Protein AF-0000000077102953 (afdb_homodimer)

Secondary structure (DSSP, 8-state):
--------EEEEEEEEEEEEEE-TT-PEEEEEEEEEEEEEE-SS-EEEEEE--GGGT-TTEEEEEEE-SS-EEEEEEES--EEEEE-TT-EEEEEEEETTEEEEEEEEEEEEEE--BTTBEEEEEEEEEEEES---EEEEEEEEEEEPPTTSSTTT--/--------EEEEEEEEEEEEEE-TT-PEEEEEEEEEEEEEE-SS-EEEEEE--GGGT-TTEEEEEEE-SS-EEEEEEES--EEEEE-TT-EEEEEEEETTEEEEEEEEEEEEEE--BTTBEEEEEEEEEEEES---EEEEEEEEEEE--TTSSTTT--

InterPro domains:
  IPR012674 Calycin [G3DSA:2.40.128.20] (6-151)
  IPR012674 Calycin [SSF50814] (14-147)
  IPR015231 Protein of unknown function DUF1934 [PF09148] (15-140)

Organism: NCBI:txid592028

Structure (mmCIF, N/CA/C/O backbone):
data_AF-0000000077102953-model_v1
#
loop_
_entity.id
_entity.type
_entity.pdbx_description
1 polymer 'DUF1934 domain-containing protein'
#
loop_
_atom_site.group_PDB
_atom_site.id
_atom_site.type_symbol
_atom_site.label_atom_id
_atom_site.label_alt_id
_atom_site.label_comp_id
_atom_site.label_asym_id
_atom_site.label_entity_id
_atom_site.label_seq_id
_atom_site.pdbx_PDB_ins_code
_atom_site.Cartn_x
_atom_site.Cartn_y
_atom_site.Cartn_z
_atom_site.occupancy
_atom_site.B_iso_or_equiv
_atom_site.auth_seq_id
_atom_site.auth_comp_id
_atom_site.auth_asym_id
_atom_site.auth_atom_id
_atom_site.pdbx_PDB_model_num
ATOM 1 N N . MET A 1 1 ? -2.871 -8.883 -46.531 1 23.38 1 MET A N 1
ATOM 2 C CA . MET A 1 1 ? -2.873 -10.297 -46.188 1 23.38 1 MET A CA 1
ATOM 3 C C . MET A 1 1 ? -2.57 -10.469 -44.688 1 23.38 1 MET A C 1
ATOM 5 O O . MET A 1 1 ? -1.52 -10.039 -44.219 1 23.38 1 MET A O 1
ATOM 9 N N . PHE A 1 2 ? -3.447 -10.234 -43.656 1 28.86 2 PHE A N 1
ATOM 10 C CA . PHE A 1 2 ? -3.375 -10.102 -42.188 1 28.86 2 PHE A CA 1
ATOM 11 C C . PHE A 1 2 ? -2.652 -11.289 -41.562 1 28.86 2 PHE A C 1
ATOM 13 O O . PHE A 1 2 ? -3.039 -12.445 -41.781 1 28.86 2 PHE A O 1
ATOM 20 N N . GLU A 1 3 ? -1.259 -11.477 -41.562 1 34.59 3 GLU A N 1
ATOM 21 C CA . GLU A 1 3 ? -0.337 -12.57 -41.312 1 34.59 3 GLU A CA 1
ATOM 22 C C . GLU A 1 3 ? -0.786 -13.391 -40.094 1 34.59 3 GLU A C 1
ATOM 24 O O . GLU A 1 3 ? -1.373 -12.844 -39.156 1 34.59 3 GLU A O 1
ATOM 29 N N . GLU A 1 4 ? -1.18 -14.609 -40.125 1 35.75 4 GLU A N 1
A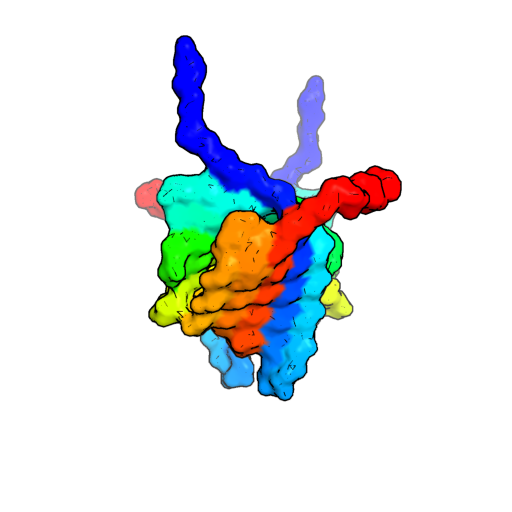TOM 30 C CA . GLU A 1 4 ? -1.732 -15.633 -39.25 1 35.75 4 GLU A CA 1
ATOM 31 C C . GLU A 1 4 ? -0.964 -15.695 -37.906 1 35.75 4 GLU A C 1
ATOM 33 O O . GLU A 1 4 ? 0.182 -16.156 -37.875 1 35.75 4 GLU A O 1
ATOM 38 N N . GLY A 1 5 ? -0.665 -14.758 -37.031 1 38.31 5 GLY A N 1
ATOM 39 C CA . GLY A 1 5 ? 0.043 -14.273 -35.875 1 38.31 5 GLY A CA 1
ATOM 40 C C . GLY A 1 5 ? 0.335 -15.367 -34.844 1 38.31 5 GLY A C 1
ATOM 41 O O . GLY A 1 5 ? -0.395 -16.359 -34.781 1 38.31 5 GLY A O 1
ATOM 42 N N . ARG A 1 6 ? 1.565 -15.953 -34.531 1 43.34 6 ARG A N 1
ATOM 43 C CA . ARG A 1 6 ? 1.941 -17.125 -33.75 1 43.34 6 ARG A CA 1
ATOM 44 C C . ARG A 1 6 ? 0.961 -17.375 -32.594 1 43.34 6 ARG A C 1
ATOM 46 O O . ARG A 1 6 ? 0.853 -16.547 -31.688 1 43.34 6 ARG A O 1
ATOM 53 N N . GLY A 1 7 ? -0.324 -17.766 -32.688 1 50.78 7 GLY A N 1
ATOM 54 C CA . GLY A 1 7 ? -1.64 -17.938 -3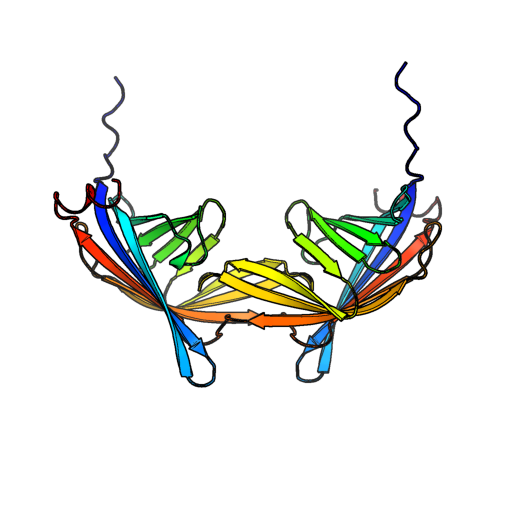2.094 1 50.78 7 GLY A CA 1
ATOM 55 C C . GLY A 1 7 ? -1.588 -18.484 -30.672 1 50.78 7 GLY A C 1
ATOM 56 O O . GLY A 1 7 ? -0.918 -19.484 -30.406 1 50.78 7 GLY A O 1
ATOM 57 N N . THR A 1 8 ? -1.455 -17.719 -29.531 1 61.78 8 THR A N 1
ATOM 58 C CA . THR A 1 8 ? -1.593 -18.078 -28.125 1 61.78 8 THR A CA 1
ATOM 59 C C . THR A 1 8 ? -2.691 -19.125 -27.938 1 61.78 8 THR A C 1
ATOM 61 O O . THR A 1 8 ? -3.781 -18.984 -28.484 1 61.78 8 THR A O 1
ATOM 64 N N . VAL A 1 9 ? -2.35 -20.422 -27.859 1 76.25 9 VAL A N 1
ATOM 65 C CA . VAL A 1 9 ? -3.328 -21.422 -27.469 1 76.25 9 VAL A CA 1
ATOM 66 C C . VAL A 1 9 ? -3.895 -21.078 -26.094 1 76.25 9 VAL A C 1
ATOM 68 O O . VAL A 1 9 ? -3.141 -20.812 -25.141 1 76.25 9 VAL A O 1
ATOM 71 N N . GLU A 1 10 ? -5.113 -20.703 -26.094 1 90.69 10 GLU A N 1
ATOM 72 C CA . GLU A 1 10 ? -5.785 -20.438 -24.828 1 90.69 10 GLU A CA 1
ATOM 73 C C . GLU A 1 10 ? -6.871 -21.469 -24.547 1 90.69 10 GLU A C 1
ATOM 75 O O . GLU A 1 10 ? -7.469 -22.016 -25.469 1 90.69 10 GLU A O 1
ATOM 80 N N . LYS A 1 11 ? -6.93 -21.891 -23.375 1 94 11 LYS A N 1
ATOM 81 C CA . LYS A 1 11 ? -7.934 -22.828 -22.875 1 94 11 LYS A CA 1
ATOM 82 C C . LYS A 1 11 ? -8.688 -22.25 -21.688 1 94 11 LYS A C 1
ATOM 84 O O . LYS A 1 11 ? -8.086 -21.641 -20.812 1 94 11 LYS A O 1
ATOM 89 N N . GLN A 1 12 ? -10 -22.422 -21.75 1 95.12 12 GLN A N 1
ATOM 90 C CA . GLN A 1 12 ? -10.766 -22.094 -20.562 1 95.12 12 GLN A CA 1
ATOM 91 C C . GLN A 1 12 ? -10.523 -23.109 -19.453 1 95.12 12 GLN A C 1
ATOM 93 O O . GLN A 1 12 ? -10.531 -24.312 -19.688 1 95.12 12 GLN A O 1
ATOM 98 N N . VAL A 1 13 ? -10.25 -22.562 -18.297 1 96.56 13 VAL A N 1
ATOM 99 C CA . VAL A 1 13 ? -9.922 -23.453 -17.188 1 96.56 13 VAL A CA 1
ATOM 100 C C . VAL A 1 13 ? -10.609 -22.953 -15.914 1 96.56 13 VAL A C 1
ATOM 102 O O . VAL A 1 13 ? -11.07 -21.812 -15.852 1 96.56 13 VAL A O 1
ATOM 105 N N . MET A 1 14 ? -10.727 -23.875 -14.922 1 96.25 14 MET A N 1
ATOM 106 C CA . MET A 1 14 ? -11.094 -23.5 -13.555 1 96.25 14 MET A CA 1
ATOM 107 C C . MET A 1 14 ? -9.844 -23.297 -12.695 1 96.25 14 MET A C 1
ATOM 109 O O . MET A 1 14 ? -8.945 -24.141 -12.695 1 96.25 14 MET A O 1
ATOM 113 N N . ILE A 1 15 ? -9.828 -22.234 -12.047 1 96.44 15 ILE A N 1
ATOM 114 C CA . ILE A 1 15 ? -8.664 -21.875 -11.25 1 96.44 15 ILE A CA 1
ATOM 115 C C . ILE A 1 15 ? -9.062 -21.781 -9.773 1 96.44 15 ILE A C 1
ATOM 117 O O . ILE A 1 15 ? -10.031 -21.109 -9.43 1 96.44 15 ILE A O 1
ATOM 121 N N . ARG A 1 16 ? -8.391 -22.484 -8.984 1 94.56 16 ARG A N 1
ATOM 122 C CA . ARG A 1 16 ? -8.5 -22.375 -7.531 1 94.56 16 ARG A CA 1
ATOM 123 C C . ARG A 1 16 ? -7.242 -21.75 -6.938 1 94.56 16 ARG A C 1
ATOM 125 O O . ARG A 1 16 ? -6.16 -22.328 -7.004 1 94.56 16 ARG A O 1
ATOM 132 N N . CYS A 1 17 ? -7.387 -20.625 -6.375 1 94.69 17 CYS A N 1
ATOM 133 C CA . CYS A 1 17 ? -6.27 -19.922 -5.766 1 94.69 17 CYS A CA 1
ATOM 134 C C . CYS A 1 17 ? -6.414 -19.875 -4.25 1 94.69 17 CYS A C 1
ATOM 136 O O . CYS A 1 17 ? -7.398 -19.344 -3.73 1 94.69 17 CYS A O 1
ATOM 138 N N . LYS A 1 18 ? -5.402 -20.375 -3.605 1 90.94 18 LYS A N 1
ATOM 139 C CA . LYS A 1 18 ? -5.348 -20.359 -2.146 1 90.94 18 LYS A 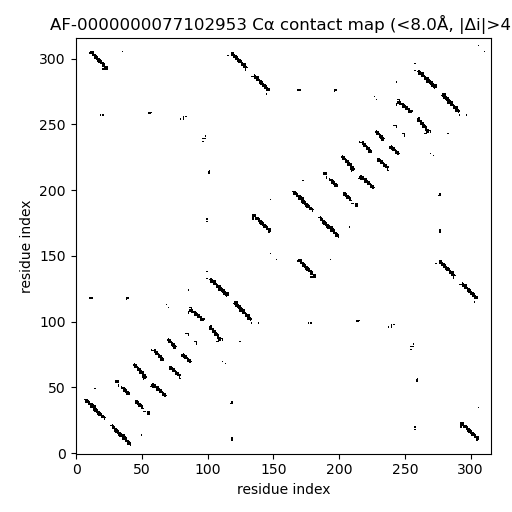CA 1
ATOM 140 C C . LYS A 1 18 ? -4.152 -19.547 -1.651 1 90.94 18 LYS A C 1
ATOM 142 O O . LYS A 1 18 ? -3.014 -19.797 -2.051 1 90.94 18 LYS A O 1
ATOM 147 N N . SER A 1 19 ? -4.488 -18.547 -0.949 1 88.25 19 SER A N 1
ATOM 148 C CA . SER A 1 19 ? -3.445 -17.781 -0.275 1 88.25 19 SER A CA 1
ATOM 149 C C . SER A 1 19 ? -3.41 -18.094 1.219 1 88.25 19 SER A C 1
ATOM 151 O O . SER A 1 19 ? -4.445 -18.062 1.888 1 88.25 19 SER A O 1
ATOM 153 N N . ILE A 1 20 ? -2.207 -18.453 1.687 1 85.06 20 ILE A N 1
ATOM 154 C CA . ILE A 1 20 ? -2.012 -18.766 3.098 1 85.06 20 ILE A CA 1
ATOM 155 C C . ILE A 1 20 ? -1.006 -17.797 3.707 1 85.06 20 ILE A C 1
ATOM 157 O O . ILE A 1 20 ? 0.106 -17.641 3.197 1 85.06 20 ILE A O 1
ATOM 161 N N . GLN A 1 21 ? -1.502 -17.156 4.746 1 82.06 21 GLN A N 1
ATOM 162 C CA . GLN A 1 21 ? -0.628 -16.266 5.5 1 82.06 21 GLN A CA 1
ATOM 163 C C . GLN A 1 21 ? -0.517 -16.703 6.957 1 82.06 21 GLN A C 1
ATOM 165 O O . GLN A 1 21 ? -1.507 -17.125 7.562 1 82.06 21 GLN A O 1
ATOM 170 N N . ARG A 1 22 ? 0.717 -16.703 7.41 1 74.12 22 ARG A N 1
ATOM 171 C CA . ARG A 1 22 ? 0.928 -17.109 8.797 1 74.12 22 ARG A CA 1
ATOM 172 C C . ARG A 1 22 ? 1.489 -15.969 9.625 1 74.12 22 ARG A C 1
ATOM 174 O O . ARG A 1 22 ? 2.363 -15.227 9.172 1 74.12 22 ARG A O 1
ATOM 181 N N . ASP A 1 23 ? 0.877 -15.875 10.836 1 67.5 23 ASP A N 1
ATOM 182 C CA . ASP A 1 23 ? 1.388 -14.844 11.734 1 67.5 23 ASP A CA 1
ATOM 183 C C . ASP A 1 23 ? 2.578 -15.359 12.539 1 67.5 23 ASP A C 1
ATOM 185 O O . ASP A 1 23 ? 3.066 -16.469 12.297 1 67.5 23 ASP A O 1
ATOM 189 N N . GLU A 1 24 ? 3.047 -14.469 13.422 1 65.06 24 GLU A N 1
ATOM 190 C CA . GLU A 1 24 ? 4.223 -14.797 14.219 1 65.06 24 GLU A CA 1
ATOM 191 C C . GLU A 1 24 ? 3.949 -15.969 15.156 1 65.06 24 GLU A C 1
ATOM 193 O O . GLU A 1 24 ? 4.875 -16.672 15.57 1 65.06 24 GLU A O 1
ATOM 198 N N . ARG A 1 25 ? 2.695 -16.156 15.438 1 69.56 25 ARG A N 1
ATOM 199 C CA . ARG A 1 25 ? 2.334 -17.219 16.359 1 69.56 25 ARG A CA 1
ATOM 200 C C . ARG A 1 25 ? 2.033 -18.516 15.594 1 69.56 25 ARG A C 1
ATOM 202 O O . ARG A 1 25 ? 1.702 -19.531 16.203 1 69.56 25 ARG A O 1
ATOM 209 N N . GLY A 1 26 ? 2.037 -18.391 14.328 1 69.5 26 GLY A N 1
ATOM 210 C CA . GLY A 1 26 ? 1.839 -19.578 13.5 1 69.5 26 GLY A CA 1
ATOM 211 C C . GLY A 1 26 ? 0.403 -19.75 13.047 1 69.5 26 GLY A C 1
ATOM 212 O O . GLY A 1 26 ? 0.078 -20.719 12.352 1 69.5 26 GLY A O 1
ATOM 213 N N . LYS A 1 27 ? -0.437 -18.859 13.461 1 75.06 27 LYS A N 1
ATOM 214 C CA . LYS A 1 27 ? -1.826 -18.953 13.023 1 75.06 27 LYS A CA 1
ATOM 215 C C . LYS A 1 27 ? -1.963 -18.594 11.547 1 75.06 27 LYS A C 1
ATOM 217 O O . LYS A 1 27 ? -1.475 -17.547 11.109 1 75.06 27 LYS A O 1
ATOM 222 N N . ALA A 1 28 ? -2.625 -19.562 10.82 1 77.06 28 ALA A N 1
ATOM 223 C CA . ALA A 1 28 ? -2.73 -19.406 9.367 1 77.06 28 ALA A CA 1
ATOM 224 C C . ALA A 1 28 ? -4.086 -18.828 8.984 1 77.06 28 ALA A C 1
ATOM 226 O O . ALA A 1 28 ? -5.113 -19.188 9.555 1 77.06 28 ALA A O 1
ATOM 227 N N . GLU A 1 29 ? -4.043 -17.766 8.195 1 79.44 29 GLU A N 1
ATOM 228 C CA . GLU A 1 29 ? -5.23 -17.25 7.523 1 79.44 29 GLU A CA 1
ATOM 229 C C . GLU A 1 29 ? -5.242 -17.625 6.047 1 79.44 29 GLU A C 1
ATOM 231 O O . GLU A 1 29 ? -4.254 -17.422 5.34 1 79.44 29 GLU A O 1
ATOM 236 N N . GLU A 1 30 ? -6.379 -18.203 5.664 1 84.5 30 GLU A N 1
ATOM 237 C CA . GLU A 1 30 ? -6.465 -18.688 4.285 1 84.5 30 GLU A CA 1
ATOM 238 C C . GLU A 1 30 ? -7.59 -17.984 3.529 1 84.5 30 GLU A C 1
ATOM 240 O O . GLU A 1 30 ? -8.656 -17.734 4.09 1 84.5 30 GLU A O 1
ATOM 245 N N . VAL A 1 31 ? -7.309 -17.625 2.34 1 85.44 31 VAL A N 1
ATOM 246 C CA . VAL A 1 31 ? -8.312 -17.156 1.396 1 85.44 31 VAL A CA 1
ATOM 247 C C . VAL A 1 31 ? -8.32 -18.031 0.153 1 85.44 31 VAL A C 1
ATOM 249 O O . VAL A 1 31 ? -7.273 -18.266 -0.456 1 85.44 31 VAL A O 1
ATOM 252 N N . VAL A 1 32 ? -9.484 -18.594 -0.138 1 91.12 32 VAL A N 1
ATOM 253 C CA . VAL A 1 32 ? -9.609 -19.469 -1.297 1 91.12 32 VAL A CA 1
ATOM 254 C C . VAL A 1 32 ? -10.586 -18.859 -2.305 1 91.12 32 VAL A C 1
ATOM 256 O O . VAL A 1 32 ? -11.703 -18.484 -1.948 1 91.12 32 VAL A O 1
ATOM 259 N N . LEU A 1 33 ? -10.086 -18.766 -3.486 1 93.69 33 LEU A N 1
ATOM 260 C CA . LEU A 1 33 ? -10.883 -18.297 -4.613 1 93.69 33 LEU A CA 1
ATOM 261 C C . LEU A 1 33 ? -10.945 -19.359 -5.715 1 93.69 33 LEU A C 1
ATOM 263 O O . LEU A 1 33 ? -9.922 -19.953 -6.07 1 93.69 33 LEU A O 1
ATOM 267 N N . GLU A 1 34 ? -12.164 -19.672 -6.117 1 94 34 GLU A N 1
ATOM 268 C CA . GLU A 1 34 ? -12.344 -20.5 -7.305 1 94 34 GLU A CA 1
ATOM 269 C C . GLU A 1 34 ? -13.094 -19.734 -8.398 1 94 34 GLU A C 1
ATOM 271 O O . GLU A 1 34 ? -14.195 -19.25 -8.18 1 94 34 GLU A O 1
ATOM 276 N N . THR A 1 35 ? -12.484 -19.625 -9.445 1 94.5 35 THR A N 1
ATOM 277 C CA . THR A 1 35 ? -13.023 -18.781 -10.516 1 94.5 35 THR A CA 1
ATOM 278 C C . THR A 1 35 ? -12.617 -19.328 -11.883 1 94.5 35 THR A C 1
ATOM 280 O O . THR A 1 35 ? -11.555 -19.922 -12.031 1 94.5 35 THR A O 1
ATOM 283 N N . PRO A 1 36 ? -13.516 -19.156 -12.859 1 95.81 36 PRO A N 1
ATOM 284 C CA . PRO A 1 36 ? -13.062 -19.469 -14.219 1 95.81 36 PRO A CA 1
ATOM 285 C C . PRO A 1 36 ? -11.93 -18.547 -14.688 1 95.81 36 PRO A C 1
ATOM 287 O O . PRO A 1 36 ? -11.812 -17.406 -14.203 1 95.81 36 PRO A O 1
ATOM 290 N N . GLY A 1 37 ? -11.094 -19.094 -15.547 1 96.88 37 GLY A N 1
ATOM 291 C CA . GLY A 1 37 ? -10.008 -18.312 -16.125 1 96.88 37 GLY A CA 1
ATOM 292 C C . GLY A 1 37 ? -9.469 -18.891 -17.422 1 96.88 37 GLY A C 1
ATOM 293 O O . GLY A 1 37 ? -10.164 -19.656 -18.094 1 96.88 37 GLY A O 1
ATOM 294 N N . VAL A 1 38 ? -8.383 -18.375 -17.797 1 96.5 38 VAL A N 1
ATOM 295 C CA . VAL A 1 38 ? -7.77 -18.781 -19.062 1 96.5 38 VAL A CA 1
ATOM 296 C C . VAL A 1 38 ? -6.34 -19.266 -18.812 1 96.5 38 VAL A C 1
ATOM 298 O O . VAL A 1 38 ? -5.598 -18.641 -18.047 1 96.5 38 VAL A O 1
ATOM 301 N N . TYR A 1 39 ? -6.098 -20.391 -19.359 1 96.5 39 TYR A N 1
ATOM 302 C CA . TYR A 1 39 ? -4.723 -20.859 -19.531 1 96.5 39 TYR A CA 1
ATOM 303 C C . TYR A 1 39 ? -4.215 -20.578 -20.938 1 96.5 39 TYR A C 1
ATOM 305 O O . TYR A 1 39 ? -4.926 -20.812 -21.922 1 96.5 39 TYR A O 1
ATOM 313 N N . GLY A 1 40 ? -2.938 -20.047 -21 1 96.94 40 GLY A N 1
ATOM 314 C CA . GLY A 1 40 ? -2.328 -19.828 -22.312 1 96.94 40 GLY A CA 1
ATOM 315 C C . GLY A 1 40 ? -0.831 -20.062 -22.312 1 96.94 40 GLY A C 1
ATOM 316 O O . GLY A 1 40 ? -0.214 -20.203 -21.25 1 96.94 40 GLY A O 1
ATOM 317 N N . GLU A 1 41 ? -0.365 -20.297 -23.547 1 94.56 41 GLU A N 1
ATOM 318 C CA . GLU A 1 41 ? 1.068 -20.438 -23.797 1 94.56 41 GLU A CA 1
ATOM 319 C C . GLU A 1 41 ? 1.523 -19.547 -24.938 1 94.56 41 GLU A C 1
ATOM 321 O O . GLU A 1 41 ? 0.847 -19.453 -25.969 1 94.56 41 GLU A O 1
ATOM 326 N N . ASP A 1 42 ? 2.539 -18.812 -24.609 1 90.12 42 ASP A N 1
ATOM 327 C CA . ASP A 1 42 ? 3.18 -18.109 -25.719 1 90.12 42 ASP A CA 1
ATOM 328 C C . ASP A 1 42 ? 4.637 -18.547 -25.859 1 90.12 42 ASP A C 1
ATOM 330 O O . ASP A 1 42 ? 5.023 -19.625 -25.391 1 90.12 42 ASP A O 1
ATOM 334 N N . GLU A 1 43 ? 5.414 -17.906 -26.672 1 88.62 43 GLU A N 1
ATOM 335 C CA . GLU A 1 43 ? 6.777 -18.328 -26.984 1 88.62 43 GLU A CA 1
ATOM 336 C C . GLU A 1 43 ? 7.66 -18.281 -25.75 1 88.62 43 GLU A C 1
ATOM 338 O O . GLU A 1 43 ? 8.602 -19.062 -25.625 1 88.62 43 GLU A O 1
ATOM 343 N N . ASP A 1 44 ? 7.355 -17.562 -24.75 1 91.12 44 ASP A N 1
ATOM 344 C CA . ASP A 1 44 ? 8.281 -17.281 -23.656 1 91.12 44 ASP A CA 1
ATOM 345 C C . ASP A 1 44 ? 7.805 -17.922 -22.359 1 91.12 44 ASP A C 1
ATOM 347 O O . ASP A 1 44 ? 8.617 -18.281 -21.5 1 91.12 44 ASP A O 1
ATOM 351 N N . CYS A 1 45 ? 6.5 -18.078 -22.297 1 95.19 45 CYS A N 1
ATOM 352 C CA . CYS A 1 45 ? 6.016 -18.5 -21 1 95.19 45 CYS A CA 1
ATOM 353 C C . CYS A 1 45 ? 4.609 -19.078 -21.094 1 95.19 45 CYS A C 1
ATOM 355 O O . CYS A 1 45 ? 3.992 -19.031 -22.172 1 95.19 45 CYS A O 1
ATOM 357 N N . ARG A 1 46 ? 4.129 -19.812 -20.047 1 96.94 46 ARG A N 1
ATOM 358 C CA . ARG A 1 46 ? 2.732 -20.141 -19.781 1 96.94 46 ARG A CA 1
ATOM 359 C C . ARG A 1 46 ? 2.09 -19.109 -18.859 1 96.94 46 ARG A C 1
ATOM 361 O O . ARG A 1 46 ? 2.777 -18.469 -18.078 1 96.94 46 ARG A O 1
ATOM 368 N N . TYR A 1 47 ? 0.756 -18.969 -19.031 1 97.81 47 TYR A N 1
ATOM 369 C CA . TYR A 1 47 ? 0.135 -17.984 -18.156 1 97.81 47 TYR A CA 1
ATOM 370 C C . TYR A 1 47 ? -1.282 -18.406 -17.781 1 97.81 47 TYR A C 1
ATOM 372 O O . TYR A 1 47 ? -1.905 -19.203 -18.484 1 97.81 47 TYR A O 1
ATOM 380 N N . LEU A 1 48 ? -1.66 -17.984 -16.609 1 97.5 48 LEU A N 1
ATOM 381 C CA . LEU A 1 48 ? -3.021 -18.062 -16.094 1 97.5 48 LEU A CA 1
ATOM 382 C C . LEU A 1 48 ? -3.596 -16.672 -15.859 1 97.5 48 LEU A C 1
ATOM 384 O O . LEU A 1 48 ? -2.924 -15.805 -15.297 1 97.5 48 LEU A O 1
ATOM 388 N N . THR A 1 49 ? -4.848 -16.438 -16.328 1 97.69 49 THR A N 1
ATOM 389 C CA . THR A 1 49 ? -5.527 -15.172 -16.094 1 97.69 49 THR A CA 1
ATOM 390 C C . THR A 1 49 ? -6.941 -15.398 -15.562 1 97.69 49 THR A C 1
ATOM 392 O O . THR A 1 49 ? -7.648 -16.297 -16.031 1 97.69 49 THR A O 1
ATOM 395 N N . TYR A 1 50 ? -7.246 -14.602 -14.562 1 96.5 50 TYR A N 1
ATOM 396 C CA . TYR A 1 50 ? -8.57 -14.75 -13.977 1 96.5 50 TYR A CA 1
ATOM 397 C C . TYR A 1 50 ? -9.023 -13.453 -13.305 1 96.5 50 TYR A C 1
ATOM 399 O O . TYR A 1 50 ? -8.195 -12.586 -13.008 1 96.5 50 TYR A O 1
ATOM 407 N N . GLU A 1 51 ? -10.336 -13.398 -13.047 1 96.06 51 GLU A N 1
ATOM 408 C CA . GLU A 1 51 ? -10.906 -12.25 -12.359 1 96.06 51 GLU A CA 1
ATOM 409 C C . GLU A 1 51 ? -11.023 -12.5 -10.859 1 96.06 51 GLU A C 1
ATOM 411 O O . GLU A 1 51 ? -11.508 -13.547 -10.438 1 96.06 51 GLU A O 1
ATOM 416 N N . GLU A 1 52 ? -10.5 -11.492 -10.164 1 94.25 52 GLU A N 1
ATOM 417 C CA . GLU A 1 52 ? -10.688 -11.539 -8.719 1 94.25 52 GLU A CA 1
ATOM 418 C C . GLU A 1 52 ? -12.133 -11.227 -8.336 1 94.25 52 GLU A C 1
ATOM 420 O O . GLU A 1 52 ? -12.875 -10.648 -9.133 1 94.25 52 GLU A O 1
ATOM 425 N N . THR A 1 53 ? -12.484 -11.734 -7.16 1 91.31 53 THR A N 1
ATOM 426 C CA . THR A 1 53 ? -13.828 -11.492 -6.652 1 91.31 53 THR A CA 1
ATOM 427 C C . THR A 1 53 ? -13.773 -10.859 -5.262 1 91.31 53 THR A C 1
ATOM 429 O O . THR A 1 53 ? -12.695 -10.547 -4.758 1 91.31 53 THR A O 1
ATOM 432 N N . SER A 1 54 ? -14.961 -10.633 -4.699 1 89.12 54 SER A N 1
ATOM 433 C CA . SER A 1 54 ? -15.031 -10.102 -3.344 1 89.12 54 SER A CA 1
ATOM 434 C C . SER A 1 54 ? -14.453 -11.086 -2.332 1 89.12 54 SER A C 1
ATOM 436 O O . SER A 1 54 ? -13.984 -10.68 -1.266 1 89.12 54 SER A O 1
ATOM 438 N N . LEU A 1 55 ? -14.359 -12.359 -2.711 1 85.69 55 LEU A N 1
ATOM 439 C CA . LEU A 1 55 ? -13.797 -13.375 -1.825 1 85.69 55 LEU A CA 1
ATOM 440 C C . LEU A 1 55 ? -12.32 -13.086 -1.546 1 85.69 55 LEU A C 1
ATOM 442 O O . LEU A 1 55 ? -11.844 -13.305 -0.429 1 85.69 55 LEU A O 1
ATOM 446 N N . SER A 1 56 ? -11.656 -12.602 -2.564 1 85.62 56 SER A N 1
ATOM 447 C CA . SER A 1 56 ? -10.242 -12.289 -2.396 1 85.62 56 SER A CA 1
ATOM 448 C C . SER A 1 56 ? -10.039 -10.867 -1.901 1 85.62 56 SER A C 1
ATOM 450 O O . SER A 1 56 ? -8.922 -10.461 -1.581 1 85.62 56 SER A O 1
ATOM 452 N N . GLY A 1 57 ? -11.203 -10.141 -1.849 1 85.31 57 GLY A N 1
ATOM 453 C CA . GLY A 1 57 ? -11.109 -8.742 -1.455 1 85.31 57 GLY A CA 1
ATOM 454 C C . GLY A 1 57 ? -10.586 -7.848 -2.561 1 85.31 57 GLY A C 1
ATOM 455 O O . GLY A 1 57 ? -10.203 -6.703 -2.309 1 85.31 57 GLY A O 1
ATOM 456 N N . MET A 1 58 ? -10.492 -8.336 -3.846 1 87.75 58 MET A N 1
ATOM 457 C CA . MET A 1 58 ? -9.898 -7.582 -4.949 1 87.75 58 MET A CA 1
ATOM 458 C C . MET A 1 58 ? -10.836 -7.543 -6.148 1 87.75 58 MET A C 1
ATOM 460 O O . MET A 1 58 ? -10.398 -7.652 -7.293 1 87.75 58 MET A O 1
ATOM 464 N N . GLU A 1 59 ? -12.078 -7.391 -5.816 1 89.94 59 GLU A N 1
ATOM 465 C CA . GLU A 1 59 ? -13.07 -7.312 -6.887 1 89.94 59 GLU A CA 1
ATOM 466 C C . GLU A 1 59 ? -12.711 -6.23 -7.898 1 89.94 59 GLU A C 1
ATOM 468 O O . GLU A 1 59 ? -12.281 -5.141 -7.523 1 89.94 59 GLU A O 1
ATOM 473 N N . GLY A 1 60 ? -12.922 -6.535 -9.219 1 92.25 60 GLY A N 1
ATOM 474 C CA . GLY A 1 60 ? -12.602 -5.598 -10.289 1 92.25 60 GLY A CA 1
ATOM 475 C C . GLY A 1 60 ? -11.156 -5.684 -10.734 1 92.25 60 GLY A C 1
ATOM 476 O O . GLY A 1 60 ? -10.695 -4.852 -11.523 1 92.25 60 GLY A O 1
ATOM 477 N N . THR A 1 61 ? -10.469 -6.668 -10.258 1 92.25 61 THR A N 1
ATOM 478 C CA . THR A 1 61 ? -9.055 -6.848 -10.57 1 92.25 61 THR A CA 1
ATOM 479 C C . THR A 1 61 ? -8.836 -8.109 -11.398 1 92.25 61 THR A C 1
ATOM 481 O O . THR A 1 61 ? -9.422 -9.156 -11.109 1 92.25 61 THR A O 1
ATOM 484 N N . THR A 1 62 ? -8.078 -8 -12.438 1 95.75 62 THR A N 1
ATOM 485 C CA . THR A 1 62 ? -7.617 -9.164 -13.188 1 95.75 62 THR A CA 1
ATOM 486 C C . THR A 1 62 ? -6.211 -9.57 -12.758 1 95.75 62 THR A C 1
ATOM 488 O O . THR A 1 62 ? -5.305 -8.742 -12.719 1 95.75 62 THR A O 1
ATOM 491 N N . THR A 1 63 ? -6.043 -10.781 -12.414 1 94.88 63 THR A N 1
ATOM 492 C CA . THR A 1 63 ? -4.738 -11.312 -12.047 1 94.88 63 THR A CA 1
ATOM 493 C C . THR A 1 63 ? -4.184 -12.203 -13.156 1 94.88 63 THR A C 1
ATOM 495 O O . THR A 1 63 ? -4.891 -13.062 -13.688 1 94.88 63 THR A O 1
ATOM 498 N N . THR A 1 64 ? -2.975 -11.977 -13.531 1 97.19 64 THR A N 1
ATOM 499 C CA . THR A 1 64 ? -2.252 -12.828 -14.469 1 97.19 64 THR A CA 1
ATOM 500 C C . THR A 1 64 ? -0.967 -13.359 -13.836 1 97.19 64 THR A C 1
ATOM 502 O O . THR A 1 64 ? -0.18 -12.586 -13.281 1 97.19 64 THR A O 1
ATOM 505 N N . ILE A 1 65 ? -0.833 -14.633 -13.93 1 97.38 65 ILE A N 1
ATOM 506 C CA . ILE A 1 65 ? 0.384 -15.289 -13.461 1 97.38 65 ILE A CA 1
ATOM 507 C C . ILE A 1 65 ? 1.137 -15.883 -14.656 1 97.38 65 ILE A C 1
ATOM 509 O O . ILE A 1 65 ? 0.583 -16.688 -15.414 1 97.38 65 ILE A O 1
ATOM 513 N N . ARG A 1 66 ? 2.367 -15.5 -14.797 1 97.69 66 ARG A N 1
ATOM 514 C CA . ARG A 1 66 ? 3.195 -16.031 -15.875 1 97.69 66 ARG A CA 1
ATOM 515 C C . ARG A 1 66 ? 4.32 -16.906 -15.328 1 97.69 66 ARG A C 1
ATOM 517 O O . ARG A 1 66 ? 5.035 -16.5 -14.414 1 97.69 66 ARG A O 1
ATOM 524 N N . MET A 1 67 ? 4.434 -18.078 -15.883 1 97.75 67 MET A N 1
ATOM 525 C CA . MET A 1 67 ? 5.426 -19.062 -15.461 1 97.75 67 MET A CA 1
ATOM 526 C C . MET A 1 67 ? 6.516 -19.219 -16.516 1 97.75 67 MET A C 1
ATOM 528 O O . MET A 1 67 ? 6.242 -19.672 -17.625 1 97.75 67 MET A O 1
ATOM 532 N N . TYR A 1 68 ? 7.758 -18.906 -16.188 1 96.06 68 TYR A N 1
ATOM 533 C CA . TYR A 1 68 ? 8.875 -18.922 -17.125 1 96.06 68 TYR A CA 1
ATOM 534 C C . TYR A 1 68 ? 9.797 -20.109 -16.844 1 96.06 68 TYR A C 1
ATOM 536 O O . TYR A 1 68 ? 10.82 -20.266 -17.516 1 96.06 68 TYR A O 1
ATOM 544 N N . GLY A 1 69 ? 9.562 -21 -16.141 1 90.56 69 GLY A N 1
ATOM 545 C CA . GLY A 1 69 ? 10.422 -22.109 -15.766 1 90.56 69 GLY A CA 1
ATOM 546 C C . GLY A 1 69 ? 11.227 -21.844 -14.508 1 90.56 69 GLY A C 1
ATOM 547 O O . GLY A 1 69 ? 11.086 -22.562 -13.508 1 90.56 69 GLY A O 1
ATOM 548 N N . ASP A 1 70 ? 11.992 -20.688 -14.477 1 93.25 70 ASP A N 1
ATOM 549 C CA . ASP A 1 70 ? 12.859 -20.422 -13.328 1 93.25 70 ASP A CA 1
ATOM 550 C C . ASP A 1 70 ? 12.266 -19.344 -12.438 1 93.25 70 ASP A C 1
ATOM 552 O O . ASP A 1 70 ? 12.781 -19.062 -11.352 1 93.25 70 ASP A O 1
ATOM 556 N N . HIS A 1 71 ? 11.297 -18.719 -12.961 1 97.25 71 HIS A N 1
ATOM 557 C CA . HIS A 1 71 ? 10.656 -17.688 -12.148 1 97.25 71 HIS A CA 1
ATOM 558 C C . HIS A 1 71 ? 9.195 -17.5 -12.547 1 97.25 71 HIS A C 1
ATOM 560 O O . HIS A 1 71 ? 8.742 -18.078 -13.539 1 97.25 71 HIS A O 1
ATOM 566 N N . VAL A 1 72 ? 8.445 -16.797 -11.734 1 97.25 72 VAL A N 1
ATOM 567 C CA . VAL A 1 72 ? 7.031 -16.5 -11.922 1 97.25 72 VAL A CA 1
ATOM 568 C C . VAL A 1 72 ? 6.781 -15.008 -11.742 1 97.25 72 VAL A C 1
ATOM 570 O O . VAL A 1 72 ? 7.363 -14.375 -10.859 1 97.25 72 VAL A O 1
ATOM 573 N N . THR A 1 73 ? 5.973 -14.477 -12.641 1 96.62 73 THR A N 1
ATOM 574 C CA . THR A 1 73 ? 5.527 -13.102 -12.43 1 96.62 73 THR A CA 1
ATOM 575 C C . THR A 1 73 ? 4.023 -13.055 -12.172 1 96.62 73 THR A C 1
ATOM 577 O O . THR A 1 73 ? 3.262 -13.82 -12.766 1 96.62 73 THR A O 1
ATOM 580 N N . LEU A 1 74 ? 3.65 -12.266 -11.227 1 95.19 74 LEU A N 1
ATOM 581 C CA . LEU A 1 74 ? 2.25 -12 -10.922 1 95.19 74 LEU A CA 1
ATOM 582 C C . LEU A 1 74 ? 1.898 -10.547 -11.219 1 95.19 74 LEU A C 1
ATOM 584 O O . LEU A 1 74 ? 2.561 -9.633 -10.727 1 95.19 74 LEU A O 1
ATOM 588 N N . SER A 1 75 ? 0.855 -10.367 -12.062 1 94.38 75 SER A N 1
ATOM 589 C CA . SER A 1 75 ? 0.384 -9.039 -12.43 1 94.38 75 SER A CA 1
ATOM 590 C C . SER A 1 75 ? -1.1 -8.867 -12.117 1 94.38 75 SER A C 1
ATOM 592 O O . SER A 1 75 ? -1.909 -9.742 -12.438 1 94.38 75 SER A O 1
ATOM 594 N N . ARG A 1 76 ? -1.372 -7.785 -11.438 1 90.12 76 ARG A N 1
ATOM 595 C CA . ARG A 1 76 ? -2.764 -7.422 -11.195 1 90.12 76 ARG A CA 1
ATOM 596 C C . ARG A 1 76 ? -3.105 -6.09 -11.852 1 90.12 76 ARG A C 1
ATOM 598 O O . ARG A 1 76 ? -2.311 -5.148 -11.812 1 90.12 76 ARG A O 1
ATOM 605 N N . GLN A 1 77 ? -4.27 -6.07 -12.578 1 90.62 77 GLN A N 1
ATOM 606 C CA . GLN A 1 77 ? -4.738 -4.875 -13.266 1 90.62 77 GLN A CA 1
ATOM 607 C C . GLN A 1 77 ? -6.207 -4.598 -12.953 1 90.62 77 GLN A C 1
ATOM 609 O O . GLN A 1 77 ? -7 -5.531 -12.805 1 90.62 77 GLN A O 1
ATOM 614 N N . GLY A 1 78 ? -6.645 -3.348 -12.961 1 89.25 78 GLY A N 1
ATOM 615 C CA . GLY A 1 78 ? -7.996 -2.928 -12.633 1 89.25 78 GLY A CA 1
ATOM 616 C C . GLY A 1 78 ? -8.062 -2.082 -11.375 1 89.25 78 GLY A C 1
ATOM 617 O O . GLY A 1 78 ? -7.363 -1.075 -11.258 1 89.25 78 GLY A O 1
ATOM 618 N N . SER A 1 79 ? -8.852 -2.6 -10.359 1 80.56 79 SER A N 1
ATOM 619 C CA . SER A 1 79 ? -8.977 -1.876 -9.102 1 80.56 79 SER A CA 1
ATOM 620 C C . SER A 1 79 ? -7.645 -1.838 -8.352 1 80.56 79 SER A C 1
ATOM 622 O O . SER A 1 79 ? -7.375 -0.895 -7.605 1 80.56 79 SER A O 1
ATOM 624 N N . PHE A 1 80 ? -6.867 -2.879 -8.711 1 80.12 80 PHE A N 1
ATOM 625 C CA . PHE A 1 80 ? -5.551 -2.967 -8.094 1 80.12 80 PHE A CA 1
ATOM 626 C C . PHE A 1 80 ? -4.473 -3.207 -9.141 1 80.12 80 PHE A C 1
ATOM 628 O O . PHE A 1 80 ? -4.656 -4.008 -10.062 1 80.12 80 PHE A O 1
ATOM 635 N N . LEU A 1 81 ? -3.408 -2.363 -8.883 1 81.25 81 LEU A N 1
ATOM 636 C CA . LEU A 1 81 ? -2.25 -2.525 -9.758 1 81.25 81 LEU A CA 1
ATOM 637 C C . LEU A 1 81 ? -1.058 -3.074 -8.984 1 81.25 81 LEU A C 1
ATOM 639 O O . LEU A 1 81 ? -0.659 -2.508 -7.965 1 81.25 81 LEU A O 1
ATOM 643 N N . GLN A 1 82 ? -0.558 -4.23 -9.477 1 82.81 82 GLN A N 1
ATOM 644 C CA . GLN A 1 82 ? 0.591 -4.867 -8.844 1 82.81 82 GLN A CA 1
ATOM 645 C C . GLN A 1 82 ? 1.408 -5.664 -9.859 1 82.81 82 GLN A C 1
ATOM 647 O O . GLN A 1 82 ? 0.849 -6.289 -10.758 1 82.81 82 GLN A O 1
ATOM 652 N N . GLU A 1 83 ? 2.678 -5.578 -9.75 1 90.19 83 GLU A N 1
ATOM 653 C CA . GLU A 1 83 ? 3.598 -6.426 -10.508 1 90.19 83 GLU A CA 1
ATOM 654 C C . GLU A 1 83 ? 4.727 -6.941 -9.617 1 90.19 83 GLU A C 1
ATOM 656 O O . GLU A 1 83 ? 5.488 -6.152 -9.055 1 90.19 83 GLU A O 1
ATOM 661 N N . THR A 1 84 ? 4.758 -8.281 -9.531 1 91.44 84 THR A N 1
ATOM 662 C CA . THR A 1 84 ? 5.812 -8.859 -8.703 1 91.44 84 THR A CA 1
ATOM 663 C C . THR A 1 84 ? 6.465 -10.039 -9.406 1 91.44 84 THR A C 1
ATOM 665 O O . THR A 1 84 ? 5.781 -10.852 -10.039 1 91.44 84 THR A O 1
ATOM 668 N N . GLU A 1 85 ? 7.754 -10.102 -9.312 1 95.56 85 GLU A N 1
ATOM 669 C CA . GLU A 1 85 ? 8.508 -11.258 -9.797 1 95.56 85 GLU A CA 1
ATOM 670 C C . GLU A 1 85 ? 8.961 -12.148 -8.641 1 95.56 85 GLU A C 1
ATOM 672 O O . GLU A 1 85 ? 9.445 -11.648 -7.625 1 95.56 85 GLU A O 1
ATOM 677 N N . TYR A 1 86 ? 8.766 -13.43 -8.805 1 94.69 86 TYR A N 1
ATOM 678 C CA . TYR A 1 86 ? 9.242 -14.422 -7.852 1 94.69 86 TYR A CA 1
ATOM 679 C C . TYR A 1 86 ? 10.352 -15.273 -8.461 1 94.69 86 TYR A C 1
ATOM 681 O O . TYR A 1 86 ? 10.125 -15.984 -9.445 1 94.69 86 TYR A O 1
ATOM 689 N N . ARG A 1 87 ? 11.469 -15.125 -7.957 1 96.81 87 ARG A N 1
ATOM 690 C CA . ARG A 1 87 ? 12.641 -15.922 -8.32 1 96.81 87 ARG A CA 1
ATOM 691 C C . ARG A 1 87 ? 13.383 -16.406 -7.074 1 96.81 87 ARG A C 1
ATOM 693 O O . ARG A 1 87 ? 13.953 -15.602 -6.332 1 96.81 87 ARG A O 1
ATOM 700 N N . PRO A 1 88 ? 13.32 -17.781 -6.879 1 95.12 88 PRO A N 1
ATOM 701 C CA . PRO A 1 88 ? 13.969 -18.281 -5.664 1 95.12 88 PRO A CA 1
ATOM 702 C C . PRO A 1 88 ? 15.406 -17.781 -5.52 1 95.12 88 PRO A C 1
ATOM 704 O O . PRO A 1 88 ? 16.172 -17.797 -6.484 1 95.12 88 PRO A O 1
ATOM 707 N N . GLY A 1 89 ? 15.695 -17.25 -4.305 1 92.56 89 GLY A N 1
ATOM 708 C CA . GLY A 1 89 ? 17.031 -16.734 -3.992 1 92.56 89 GLY A CA 1
ATOM 709 C C . GLY A 1 89 ? 17.188 -15.258 -4.277 1 92.56 89 GLY A C 1
ATOM 710 O O . GLY A 1 89 ? 18.266 -14.695 -4.094 1 92.56 89 GLY A O 1
ATOM 711 N N . THR A 1 90 ? 16.031 -14.68 -4.723 1 92.75 90 THR A N 1
ATOM 712 C CA . THR A 1 90 ? 16.094 -13.258 -5.027 1 92.75 90 THR A CA 1
ATOM 713 C C . THR A 1 90 ? 15.055 -12.484 -4.227 1 92.75 90 THR A C 1
ATOM 715 O O . THR A 1 90 ? 14.164 -13.086 -3.615 1 92.75 90 THR A O 1
ATOM 718 N N . VAL A 1 91 ? 15.305 -11.203 -4.223 1 91 91 VAL A N 1
ATOM 719 C CA . VAL A 1 91 ? 14.383 -10.305 -3.527 1 91 91 VAL A CA 1
ATOM 720 C C . VAL A 1 91 ? 13.812 -9.289 -4.508 1 91 91 VAL A C 1
ATOM 722 O O . VAL A 1 91 ? 14.531 -8.766 -5.363 1 91 91 VAL A O 1
ATOM 725 N N . ALA A 1 92 ? 12.477 -9.172 -4.445 1 89.94 92 ALA A N 1
ATOM 726 C CA . ALA A 1 92 ? 11.797 -8.102 -5.18 1 89.94 92 ALA A CA 1
ATOM 727 C C . ALA A 1 92 ? 11.367 -6.98 -4.242 1 89.94 92 ALA A C 1
ATOM 729 O O . ALA A 1 92 ? 10.844 -7.234 -3.154 1 89.94 92 ALA A O 1
ATOM 730 N N . LYS A 1 93 ? 11.641 -5.742 -4.656 1 86.25 93 LYS A N 1
ATOM 731 C CA . LYS A 1 93 ? 11.312 -4.594 -3.816 1 86.25 93 LYS A CA 1
ATOM 732 C C . LYS A 1 93 ? 10.227 -3.736 -4.453 1 86.25 93 LYS A C 1
ATOM 734 O O . LYS A 1 93 ? 10.219 -3.539 -5.672 1 86.25 93 LYS A O 1
ATOM 739 N N . SER A 1 94 ? 9.25 -3.387 -3.629 1 79.94 94 SER A N 1
ATOM 740 C CA . SER A 1 94 ? 8.203 -2.449 -4.035 1 79.94 94 SER A CA 1
ATOM 741 C C . SER A 1 94 ? 8.047 -1.326 -3.016 1 79.94 94 SER A C 1
ATOM 743 O O . SER A 1 94 ? 8.328 -1.513 -1.829 1 79.94 94 SER A O 1
ATOM 745 N N . GLU A 1 95 ? 7.668 -0.23 -3.592 1 77.81 95 GLU A N 1
ATOM 746 C CA . GLU A 1 95 ? 7.406 0.905 -2.713 1 77.81 95 GLU A CA 1
ATOM 747 C C . GLU A 1 95 ? 5.914 1.227 -2.66 1 77.81 95 GLU A C 1
ATOM 749 O O . GLU A 1 95 ? 5.238 1.238 -3.691 1 77.81 95 GLU A O 1
ATOM 754 N N . TYR A 1 96 ? 5.477 1.272 -1.415 1 75.12 96 TYR A N 1
ATOM 755 C CA . TYR A 1 96 ? 4.09 1.659 -1.184 1 75.12 96 TYR A CA 1
ATOM 756 C C . TYR A 1 96 ? 4.012 2.965 -0.404 1 75.12 96 TYR A C 1
ATOM 758 O O . TYR A 1 96 ? 4.875 3.252 0.428 1 75.12 96 TYR A O 1
ATOM 766 N N . ILE A 1 97 ? 3.078 3.719 -0.758 1 70.5 97 ILE A N 1
ATOM 767 C CA . ILE A 1 97 ? 2.928 4.984 -0.046 1 70.5 97 ILE A CA 1
ATOM 768 C C . ILE A 1 97 ? 1.852 4.848 1.027 1 70.5 97 ILE A C 1
ATOM 770 O O . ILE A 1 97 ? 0.727 4.434 0.739 1 70.5 97 ILE A O 1
ATOM 774 N N . THR A 1 98 ? 2.225 4.984 2.213 1 72.25 98 THR A N 1
ATOM 775 C CA . THR A 1 98 ? 1.301 5.023 3.344 1 72.25 98 THR A CA 1
ATOM 776 C C . THR A 1 98 ? 1.105 6.457 3.828 1 72.25 98 THR A C 1
ATOM 778 O O . THR A 1 98 ? 1.81 7.371 3.389 1 72.25 98 THR A O 1
ATOM 781 N N . PRO A 1 99 ? 0.178 6.688 4.703 1 69.94 99 PRO A N 1
ATOM 782 C CA . PRO A 1 99 ? 0.028 8.031 5.266 1 69.94 99 PRO A CA 1
ATOM 783 C C . PRO A 1 99 ? 1.31 8.539 5.922 1 69.94 99 PRO A C 1
ATOM 785 O O . PRO A 1 99 ? 1.577 9.75 5.902 1 69.94 99 PRO A O 1
ATOM 788 N N . ALA A 1 100 ? 2.105 7.672 6.441 1 71.81 100 ALA A N 1
ATOM 789 C CA . ALA A 1 100 ? 3.34 8.047 7.125 1 71.81 100 ALA A CA 1
ATOM 790 C C . ALA A 1 100 ? 4.488 8.219 6.129 1 71.81 100 ALA A C 1
ATOM 792 O O . ALA A 1 100 ? 5.566 8.695 6.492 1 71.81 100 ALA A O 1
ATOM 793 N N . GLY A 1 101 ? 4.199 7.871 4.93 1 74.5 101 GLY A N 1
ATOM 794 C CA . GLY A 1 101 ? 5.27 7.945 3.947 1 74.5 101 GLY A CA 1
ATOM 795 C C . GLY A 1 101 ? 5.488 6.637 3.207 1 74.5 101 GLY A C 1
ATOM 796 O O . GLY A 1 101 ? 4.691 5.707 3.334 1 74.5 101 GLY A O 1
ATOM 797 N N . PRO A 1 102 ? 6.539 6.73 2.367 1 76.25 102 PRO A N 1
ATOM 798 C CA . PRO A 1 102 ? 6.844 5.523 1.595 1 76.25 102 PRO A CA 1
ATOM 799 C C . PRO A 1 102 ? 7.316 4.363 2.471 1 76.25 102 PRO A C 1
ATOM 801 O O . PRO A 1 102 ? 8.031 4.582 3.453 1 76.25 102 PRO A O 1
ATOM 804 N N . VAL A 1 103 ? 6.781 3.268 2.215 1 76.75 103 VAL A N 1
ATOM 805 C CA . VAL A 1 103 ? 7.184 2.018 2.85 1 76.75 103 VAL A CA 1
ATOM 806 C C . VAL A 1 103 ? 7.711 1.048 1.796 1 76.75 103 VAL A C 1
ATOM 808 O O . VAL A 1 103 ? 7.137 0.927 0.71 1 76.75 103 VAL A O 1
ATOM 811 N N . GLU A 1 104 ? 8.805 0.489 2.143 1 79.06 104 GLU A N 1
ATOM 812 C CA . GLU A 1 104 ? 9.367 -0.527 1.258 1 79.06 104 GLU A CA 1
ATOM 813 C C . GLU A 1 104 ? 8.883 -1.923 1.643 1 79.06 104 GLU A C 1
ATOM 815 O O . GLU A 1 104 ? 8.984 -2.322 2.805 1 79.06 104 GLU A O 1
ATOM 820 N N . ILE A 1 105 ? 8.297 -2.52 0.676 1 80 105 ILE A N 1
ATOM 821 C CA . ILE A 1 105 ? 7.914 -3.916 0.853 1 80 105 ILE A CA 1
ATOM 822 C C . ILE A 1 105 ? 8.859 -4.816 0.064 1 80 105 ILE A C 1
ATOM 824 O O . ILE A 1 105 ? 9.055 -4.625 -1.14 1 80 105 ILE A O 1
ATOM 828 N N . THR A 1 106 ? 9.453 -5.695 0.787 1 84.88 106 THR A N 1
ATOM 829 C CA . THR A 1 106 ? 10.383 -6.633 0.16 1 84.88 106 THR A CA 1
ATOM 830 C C . THR A 1 106 ? 9.797 -8.039 0.142 1 84.88 106 THR A C 1
ATOM 832 O O . THR A 1 106 ? 9.289 -8.523 1.157 1 84.88 106 THR A O 1
ATOM 835 N N . VAL A 1 107 ? 9.852 -8.68 -1.039 1 88.19 107 VAL A N 1
ATOM 836 C CA . VAL A 1 107 ? 9.406 -10.055 -1.211 1 88.19 107 VAL A CA 1
ATOM 837 C C . VAL A 1 107 ? 10.617 -10.953 -1.483 1 88.19 107 VAL A C 1
ATOM 839 O O . VAL A 1 107 ? 11.344 -10.75 -2.457 1 88.19 107 VAL A O 1
ATOM 842 N N . SER A 1 108 ? 10.836 -11.844 -0.562 1 90.44 108 SER A N 1
ATOM 843 C CA . SER A 1 108 ? 11.875 -12.852 -0.755 1 90.44 108 SER A CA 1
ATOM 844 C C . SER A 1 108 ? 11.281 -14.188 -1.187 1 90.44 108 SER A C 1
ATOM 846 O O . SER A 1 108 ? 10.578 -14.836 -0.411 1 90.44 108 SER A O 1
ATOM 848 N N . SER A 1 109 ? 11.586 -14.539 -2.434 1 93.06 109 SER A N 1
ATOM 849 C CA . SER A 1 109 ? 11.078 -15.805 -2.943 1 93.06 109 SER A CA 1
ATOM 850 C C . SER A 1 109 ? 11.875 -16.984 -2.393 1 93.06 109 SER A C 1
ATOM 852 O O . SER A 1 109 ? 13.109 -17 -2.479 1 93.06 109 SER A O 1
ATOM 854 N N . LYS A 1 110 ? 11.18 -17.938 -1.872 1 91.5 110 LYS A N 1
ATOM 855 C CA . LYS A 1 110 ? 11.844 -19.094 -1.255 1 91.5 110 LYS A CA 1
ATOM 856 C C . LYS A 1 110 ? 11.773 -20.312 -2.154 1 91.5 110 LYS A C 1
ATOM 858 O O . LYS A 1 110 ? 12.797 -20.953 -2.432 1 91.5 110 LYS A O 1
ATOM 863 N N . GLU A 1 111 ? 10.539 -20.625 -2.609 1 94.06 111 GLU A N 1
ATOM 864 C CA . GLU A 1 111 ? 10.336 -21.844 -3.379 1 94.06 111 GLU A CA 1
ATOM 865 C C . GLU A 1 111 ? 9.234 -21.672 -4.422 1 94.06 111 GLU A C 1
ATOM 867 O O . GLU A 1 111 ? 8.227 -21 -4.16 1 94.06 111 GLU A O 1
ATOM 872 N N . ILE A 1 112 ? 9.492 -22.297 -5.598 1 96 112 ILE A N 1
ATOM 873 C CA . ILE A 1 112 ? 8.469 -22.406 -6.641 1 96 112 ILE A CA 1
ATOM 874 C C . ILE A 1 112 ? 8.336 -23.859 -7.082 1 96 112 ILE A C 1
ATOM 876 O O . ILE A 1 112 ? 9.336 -24.5 -7.426 1 96 112 ILE A O 1
ATOM 880 N N . THR A 1 113 ? 7.172 -24.375 -6.953 1 95.69 113 THR A N 1
ATOM 881 C CA . THR A 1 113 ? 6.832 -25.656 -7.57 1 95.69 113 THR A CA 1
ATOM 882 C C . THR A 1 113 ? 5.742 -25.469 -8.625 1 95.69 113 THR A C 1
ATOM 884 O O . THR A 1 113 ? 4.691 -24.891 -8.344 1 95.69 113 THR A O 1
ATOM 887 N N . ASP A 1 114 ? 6.07 -25.906 -9.812 1 96.81 114 ASP A N 1
ATOM 888 C CA . ASP A 1 114 ? 5.18 -25.672 -10.945 1 96.81 114 ASP A CA 1
ATOM 889 C C . ASP A 1 114 ? 5.012 -26.938 -11.781 1 96.81 114 ASP A C 1
ATOM 891 O O . ASP A 1 114 ? 5.965 -27.391 -12.414 1 96.81 114 ASP A O 1
ATOM 895 N N . THR A 1 115 ? 3.797 -27.484 -11.828 1 96.31 115 THR A N 1
ATOM 896 C CA . THR A 1 115 ? 3.492 -28.641 -12.672 1 96.31 115 THR A CA 1
ATOM 897 C C . THR A 1 115 ? 2.404 -28.297 -13.68 1 96.31 115 THR A C 1
ATOM 899 O O . THR A 1 115 ? 1.846 -29.188 -14.328 1 96.31 115 THR A O 1
ATOM 902 N N . VAL A 1 116 ? 2.08 -27.047 -13.812 1 95.62 116 VAL A N 1
ATOM 903 C CA . VAL A 1 116 ? 0.993 -26.625 -14.695 1 95.62 116 VAL A CA 1
ATOM 904 C C . VAL A 1 116 ? 1.392 -26.844 -16.156 1 95.62 116 VAL A C 1
ATOM 906 O O . VAL A 1 116 ? 2.428 -26.344 -16.594 1 95.62 116 VAL A O 1
ATOM 909 N N . SER A 1 117 ? 0.588 -27.562 -16.812 1 94.19 117 SER A N 1
ATOM 910 C CA . SER A 1 117 ? 0.777 -27.828 -18.234 1 94.19 117 SER A CA 1
ATOM 911 C C . SER A 1 117 ? -0.542 -28.203 -18.922 1 94.19 117 SER A C 1
ATOM 913 O O . SER A 1 117 ? -1.34 -28.953 -18.359 1 94.19 117 SER A O 1
ATOM 915 N N . GLY A 1 118 ? -0.772 -27.594 -20.109 1 92.94 118 GLY A N 1
ATOM 916 C CA . GLY A 1 118 ? -1.953 -27.922 -20.875 1 92.94 118 GLY A CA 1
ATOM 917 C C . GLY A 1 118 ? -3.252 -27.578 -20.172 1 92.94 118 GLY A C 1
ATOM 918 O O . GLY A 1 118 ? -4.258 -28.266 -20.344 1 92.94 118 GLY A O 1
ATOM 919 N N . GLY A 1 119 ? -3.201 -26.719 -19.25 1 93.69 119 GLY A N 1
ATOM 920 C CA . GLY A 1 119 ? -4.414 -26.297 -18.578 1 93.69 119 GLY A CA 1
ATOM 921 C C . GLY A 1 119 ? -4.73 -27.109 -17.328 1 93.69 119 GLY A C 1
ATOM 922 O O . GLY A 1 119 ? -5.867 -27.094 -16.859 1 93.69 119 GLY A O 1
ATOM 923 N N . LYS A 1 120 ? -3.74 -27.859 -16.938 1 95.88 120 LYS A N 1
ATOM 924 C CA . LYS A 1 120 ? -3.877 -28.641 -15.711 1 95.88 120 LYS A CA 1
ATOM 925 C C . LYS A 1 120 ? -2.617 -28.547 -14.859 1 95.88 120 LYS A C 1
ATOM 927 O O . LYS A 1 120 ? -1.53 -28.281 -15.367 1 95.88 120 LYS A O 1
ATOM 932 N N . GLY A 1 121 ? -2.865 -28.75 -13.547 1 96.75 121 GLY A N 1
ATOM 933 C CA . GLY A 1 121 ? -1.696 -28.812 -12.688 1 96.75 121 GLY A CA 1
ATOM 934 C C . GLY A 1 121 ? -1.772 -27.875 -11.5 1 96.75 121 GLY A C 1
ATOM 935 O O . GLY A 1 121 ? -2.861 -27.438 -11.117 1 96.75 121 GLY A O 1
ATOM 936 N N . ARG A 1 122 ? -0.505 -27.719 -10.914 1 96.25 122 ARG A N 1
ATOM 937 C CA . ARG A 1 122 ? -0.436 -26.969 -9.664 1 96.25 122 ARG A CA 1
ATOM 938 C C . ARG A 1 122 ? 0.79 -26.062 -9.641 1 96.25 122 ARG A C 1
ATOM 940 O O . ARG A 1 122 ? 1.875 -26.453 -10.062 1 96.25 122 ARG A O 1
ATOM 947 N N . LEU A 1 123 ? 0.54 -24.844 -9.227 1 97.31 123 LEU A N 1
ATOM 948 C CA . LEU A 1 123 ? 1.612 -23.906 -8.953 1 97.31 123 LEU A CA 1
ATOM 949 C C . LEU A 1 123 ? 1.633 -23.531 -7.473 1 97.31 123 LEU A C 1
ATOM 951 O O . LEU A 1 123 ? 0.602 -23.156 -6.906 1 97.31 123 LEU A O 1
ATOM 955 N N . ARG A 1 124 ? 2.783 -23.688 -6.844 1 95 124 ARG A N 1
ATOM 956 C CA . ARG A 1 124 ? 2.971 -23.281 -5.449 1 95 124 ARG A CA 1
ATOM 957 C C . ARG A 1 124 ? 4.121 -22.297 -5.312 1 95 124 ARG A C 1
ATOM 959 O O . ARG A 1 124 ? 5.238 -22.562 -5.754 1 95 124 ARG A O 1
ATOM 966 N N . LEU A 1 125 ? 3.863 -21.156 -4.801 1 94.88 125 LEU A N 1
ATOM 967 C CA . LEU A 1 125 ? 4.836 -20.109 -4.508 1 94.88 125 LEU A CA 1
ATOM 968 C C . LEU A 1 125 ? 4.973 -19.906 -3.006 1 94.88 125 LEU A C 1
ATOM 970 O O . LEU A 1 125 ? 3.98 -19.688 -2.309 1 94.88 125 LEU A O 1
ATOM 974 N N . VAL A 1 126 ? 6.18 -20.047 -2.49 1 90.31 126 VAL A N 1
ATOM 975 C CA . VAL A 1 126 ? 6.484 -19.766 -1.093 1 90.31 126 VAL A CA 1
ATOM 976 C C . VAL A 1 126 ? 7.414 -18.562 -1.004 1 90.31 126 VAL A C 1
ATOM 978 O O . VAL A 1 126 ? 8.445 -18.516 -1.678 1 90.31 126 VAL A O 1
ATOM 981 N N . TYR A 1 127 ? 7.047 -17.609 -0.235 1 89.69 127 TYR A N 1
ATOM 982 C CA . TYR A 1 127 ? 7.84 -16.391 -0.142 1 89.69 127 TYR A CA 1
ATOM 983 C C . TYR A 1 127 ? 7.672 -15.734 1.224 1 89.69 127 TYR A C 1
ATOM 985 O O . TYR A 1 127 ? 6.723 -16.031 1.951 1 89.69 127 TYR A O 1
ATOM 993 N N . ASP A 1 128 ? 8.633 -14.867 1.579 1 83.44 128 ASP A N 1
ATOM 994 C CA . ASP A 1 128 ? 8.555 -13.984 2.744 1 83.44 128 ASP A CA 1
ATOM 995 C C . ASP A 1 128 ? 8.281 -12.547 2.328 1 83.44 128 ASP A C 1
ATOM 997 O O . ASP A 1 128 ? 8.703 -12.109 1.253 1 83.44 128 ASP A O 1
ATOM 1001 N N . ILE A 1 129 ? 7.465 -11.891 3.17 1 81.88 129 ILE A N 1
ATOM 1002 C CA . ILE A 1 129 ? 7.242 -10.469 2.973 1 81.88 129 ILE A CA 1
ATOM 1003 C C . ILE A 1 129 ? 7.781 -9.688 4.172 1 81.88 129 ILE A C 1
ATOM 1005 O O . ILE A 1 129 ? 7.605 -10.102 5.32 1 81.88 129 ILE A O 1
ATOM 1009 N N . GLU A 1 130 ? 8.594 -8.719 3.867 1 77.88 130 GLU A N 1
ATOM 1010 C CA . GLU A 1 130 ? 9.07 -7.805 4.898 1 77.88 130 GLU A CA 1
ATOM 1011 C C . GLU A 1 130 ? 8.664 -6.367 4.586 1 77.88 130 GLU A C 1
ATOM 1013 O O . GLU A 1 130 ? 8.695 -5.945 3.43 1 77.88 130 GLU A O 1
ATOM 1018 N N . MET A 1 131 ? 8.156 -5.762 5.582 1 75 131 MET A N 1
ATOM 1019 C CA . MET A 1 131 ? 7.863 -4.336 5.469 1 75 131 MET A CA 1
ATOM 1020 C C . MET A 1 131 ? 8.852 -3.512 6.289 1 75 131 MET A C 1
ATOM 1022 O O . MET A 1 131 ? 9.125 -3.834 7.445 1 75 131 MET A O 1
ATOM 1026 N N . LYS A 1 132 ? 9.5 -2.738 5.652 1 67.75 132 LYS A N 1
ATOM 1027 C CA . LYS A 1 132 ? 10.391 -1.813 6.34 1 67.75 132 LYS A CA 1
ATOM 1028 C C . LYS A 1 132 ? 9.812 -0.401 6.359 1 67.75 132 LYS A C 1
ATOM 1030 O O . LYS A 1 132 ? 9.281 0.071 5.355 1 67.75 132 LYS A O 1
ATOM 1035 N N . GLY A 1 133 ? 9.844 0.255 7.555 1 61.09 133 GLY A N 1
ATOM 1036 C CA . GLY A 1 133 ? 9.484 1.658 7.664 1 61.09 133 GLY A CA 1
ATOM 1037 C C . GLY A 1 133 ? 8.109 1.873 8.281 1 61.09 133 GLY A C 1
ATOM 1038 O O . GLY A 1 133 ? 7.68 3.014 8.461 1 61.09 133 GLY A O 1
ATOM 1039 N N . LEU A 1 134 ? 7.27 0.818 8.234 1 58.69 134 LEU A N 1
ATOM 1040 C CA . LEU A 1 134 ? 5.984 1.119 8.852 1 58.69 134 LEU A CA 1
ATOM 1041 C C . LEU A 1 134 ? 6.047 0.936 10.367 1 58.69 134 LEU A C 1
ATOM 1043 O O . LEU A 1 134 ? 6.355 -0.154 10.852 1 58.69 134 LEU A O 1
ATOM 1047 N N . PHE A 1 135 ? 6.23 2.053 11.023 1 59.31 135 PHE A N 1
ATOM 1048 C CA . PHE A 1 135 ? 6.234 2.043 12.477 1 59.31 135 PHE A CA 1
ATOM 1049 C C . PHE A 1 135 ? 4.832 2.285 13.023 1 59.31 135 PHE A C 1
ATOM 1051 O O . PHE A 1 135 ? 4.172 3.252 12.641 1 59.31 135 PHE A O 1
ATOM 1058 N N . SER A 1 136 ? 4.266 1.18 13.602 1 60.31 136 SER A N 1
ATOM 1059 C CA . SER A 1 136 ? 2.904 1.081 14.125 1 60.31 136 SER A CA 1
ATOM 1060 C C . SER A 1 136 ? 2.658 2.104 15.227 1 60.31 136 SER A C 1
ATOM 1062 O O . SER A 1 136 ? 1.522 2.535 15.438 1 60.31 136 SER A O 1
ATOM 1064 N N . HIS A 1 137 ? 3.814 2.703 15.758 1 63.62 137 HIS A N 1
ATOM 1065 C CA . HIS A 1 137 ? 3.438 3.434 16.953 1 63.62 137 HIS A CA 1
ATOM 1066 C C . HIS A 1 137 ? 3.869 4.895 16.875 1 63.62 137 HIS A C 1
ATOM 1068 O O . HIS A 1 137 ? 4.984 5.191 16.438 1 63.62 137 HIS A O 1
ATOM 1074 N N . LEU A 1 138 ? 2.994 5.77 17.203 1 71.12 138 LEU A N 1
ATOM 1075 C CA . LEU A 1 138 ? 3.098 7.199 17.469 1 71.12 138 LEU A CA 1
ATOM 1076 C C . LEU A 1 138 ? 3.787 7.926 16.328 1 71.12 138 LEU A C 1
ATOM 1078 O O . LEU A 1 138 ? 4.902 8.43 16.484 1 71.12 138 LEU A O 1
ATOM 1082 N N . ASN A 1 139 ? 3.143 8.086 15.273 1 81.44 139 ASN A N 1
ATOM 1083 C CA . ASN A 1 139 ? 3.613 8.867 14.133 1 81.44 139 ASN A CA 1
ATOM 1084 C C . ASN A 1 139 ? 3.16 10.32 14.219 1 81.44 139 ASN A C 1
ATOM 1086 O O . ASN A 1 139 ? 2.08 10.609 14.742 1 81.44 139 ASN A O 1
ATOM 1090 N N . GLU A 1 140 ? 4.18 11.18 13.828 1 85.81 140 GLU A N 1
ATOM 1091 C CA . GLU A 1 140 ? 3.857 12.602 13.844 1 85.81 140 GLU A CA 1
ATOM 1092 C C . GLU A 1 140 ? 4.164 13.258 12.5 1 85.81 140 GLU A C 1
ATOM 1094 O O . GLU A 1 140 ? 5.168 12.93 11.859 1 85.81 140 GLU A O 1
ATOM 1099 N N . ILE A 1 141 ? 3.271 14.125 12.102 1 89 141 ILE A N 1
ATOM 1100 C CA . ILE A 1 141 ? 3.541 15.07 11.023 1 89 141 ILE A CA 1
ATOM 1101 C C . ILE A 1 141 ? 3.498 16.5 11.562 1 89 141 ILE A C 1
ATOM 1103 O O . ILE A 1 141 ? 2.523 16.891 12.211 1 89 141 ILE A O 1
ATOM 1107 N N . ILE A 1 142 ? 4.602 17.188 11.391 1 92.56 142 ILE A N 1
ATOM 1108 C CA . ILE A 1 142 ? 4.688 18.578 11.797 1 92.56 142 ILE A CA 1
ATOM 1109 C C . ILE A 1 142 ? 4.902 19.469 10.578 1 92.56 142 ILE A C 1
ATOM 1111 O O . ILE A 1 142 ? 5.863 19.281 9.828 1 92.56 142 ILE A O 1
ATOM 1115 N N . ILE A 1 143 ? 4.039 20.438 10.414 1 95.44 143 ILE A N 1
ATOM 1116 C CA . ILE A 1 143 ? 4.141 21.375 9.297 1 95.44 143 ILE A CA 1
ATOM 1117 C C . ILE A 1 143 ? 4.305 22.797 9.82 1 95.44 143 ILE A C 1
ATOM 1119 O O . ILE A 1 143 ? 3.459 23.297 10.562 1 95.44 143 ILE A O 1
ATOM 1123 N N . ASP A 1 144 ? 5.398 23.375 9.414 1 95.5 144 ASP A N 1
ATOM 1124 C CA . ASP A 1 144 ? 5.637 24.781 9.688 1 95.5 144 ASP A CA 1
ATOM 1125 C C . ASP A 1 144 ? 5.488 25.625 8.422 1 95.5 144 ASP A C 1
ATOM 1127 O O . ASP A 1 144 ? 6.031 25.266 7.371 1 95.5 144 ASP A O 1
ATOM 1131 N N . VAL A 1 145 ? 4.762 26.641 8.547 1 96 145 VAL A N 1
ATOM 1132 C CA . VAL A 1 145 ? 4.504 27.516 7.402 1 96 145 VAL A CA 1
ATOM 1133 C C . VAL A 1 145 ? 5 28.922 7.703 1 96 145 VAL A C 1
ATOM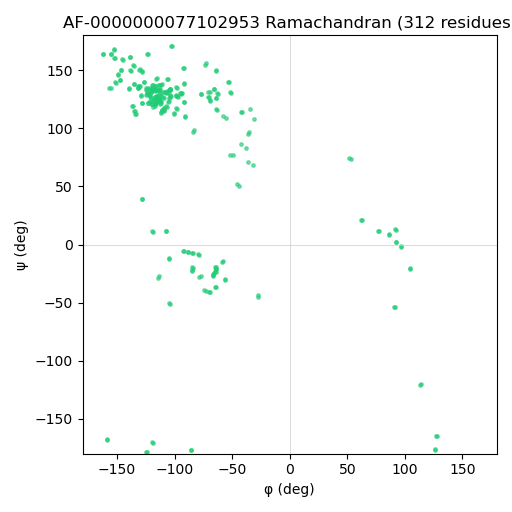 1135 O O . VAL A 1 145 ? 4.777 29.453 8.797 1 96 145 VAL A O 1
ATOM 1138 N N . ARG A 1 146 ? 5.711 29.422 6.715 1 92.88 146 ARG A N 1
ATOM 1139 C CA . ARG A 1 146 ? 6.145 30.812 6.844 1 92.88 146 ARG A CA 1
ATOM 1140 C C . ARG A 1 146 ? 5.988 31.562 5.523 1 92.88 146 ARG A C 1
ATOM 1142 O O . ARG A 1 146 ? 6.008 30.953 4.453 1 92.88 146 ARG A O 1
ATOM 1149 N N . GLU A 1 147 ? 5.727 32.906 5.609 1 86.19 147 GLU A N 1
ATOM 1150 C CA . GLU A 1 147 ? 5.613 33.75 4.422 1 86.19 147 GLU A CA 1
ATOM 1151 C C . GLU A 1 147 ? 6.941 33.812 3.668 1 86.19 147 GLU A C 1
ATOM 1153 O O . GLU A 1 147 ? 8.008 33.75 4.277 1 86.19 147 GLU A O 1
ATOM 1158 N N . GLU A 1 148 ? 6.859 33.469 2.344 1 75.12 148 GLU A N 1
ATOM 1159 C CA . GLU A 1 148 ? 8.07 33.625 1.54 1 75.12 148 GLU A CA 1
ATOM 1160 C C . GLU A 1 148 ? 8.5 35.062 1.436 1 75.12 148 GLU A C 1
ATOM 1162 O O . GLU A 1 148 ? 7.656 35.969 1.278 1 75.12 148 GLU A O 1
ATOM 1167 N N . SER A 1 149 ? 9.664 35.375 1.962 1 61.53 149 SER A N 1
ATOM 1168 C CA . SER A 1 149 ? 10.141 36.719 1.62 1 61.53 149 SER A CA 1
ATOM 1169 C C . SER A 1 149 ? 10.375 36.875 0.12 1 61.53 149 SER A C 1
ATOM 1171 O O . SER A 1 149 ? 10.656 35.875 -0.561 1 61.53 149 SER A O 1
ATOM 1173 N N . GLU A 1 150 ? 9.898 37.875 -0.649 1 53.34 150 GLU A N 1
ATOM 1174 C CA . GLU A 1 150 ? 10.086 38.188 -2.059 1 53.34 150 GLU A CA 1
ATOM 1175 C C . GLU A 1 150 ? 11.422 37.656 -2.58 1 53.34 150 GLU A C 1
ATOM 1177 O O . GLU A 1 150 ? 11.531 37.312 -3.752 1 53.34 150 GLU A O 1
ATOM 1182 N N . THR A 1 151 ? 12.453 37.75 -1.983 1 51.62 151 THR A N 1
ATOM 1183 C CA . THR A 1 151 ? 13.797 37.531 -2.482 1 51.62 151 THR A CA 1
ATOM 1184 C C . THR A 1 151 ? 14.094 36.031 -2.551 1 51.62 151 THR A C 1
ATOM 1186 O O . THR A 1 151 ? 14.969 35.594 -3.307 1 51.62 151 THR A O 1
ATOM 1189 N N . SER A 1 152 ? 13.594 35.219 -1.847 1 50.38 152 SER A N 1
ATOM 1190 C CA . SER A 1 152 ? 14.016 33.844 -1.712 1 50.38 152 SER A CA 1
ATOM 1191 C C . SER A 1 152 ? 13.414 32.969 -2.811 1 50.38 152 SER A C 1
ATOM 1193 O O . SER A 1 152 ? 13.766 31.797 -2.947 1 50.38 152 SER A O 1
ATOM 1195 N N . TRP A 1 153 ? 12.383 33.375 -3.438 1 49.34 153 TRP A N 1
ATOM 1196 C CA . TRP A 1 153 ? 11.773 32.531 -4.453 1 49.34 153 TRP A CA 1
ATOM 1197 C C . TRP A 1 153 ? 12.664 32.406 -5.684 1 49.34 153 TRP A C 1
ATOM 1199 O O . TRP A 1 153 ? 12.648 31.406 -6.379 1 49.34 153 TRP A O 1
ATOM 1209 N N . LYS A 1 154 ? 13.258 33.469 -6.07 1 50.41 154 LYS A N 1
ATOM 1210 C CA . LYS A 1 154 ? 14 33.531 -7.328 1 50.41 154 LYS A CA 1
ATOM 1211 C C . LYS A 1 154 ? 15.227 32.625 -7.277 1 50.41 154 LYS A C 1
ATOM 1213 O O . LYS A 1 154 ? 15.828 32.312 -8.312 1 50.41 154 LYS A O 1
ATOM 1218 N N . SER A 1 155 ? 15.688 32.438 -6.152 1 45.88 155 SER A N 1
ATOM 1219 C CA . SER A 1 155 ? 17 31.781 -6.207 1 45.88 155 SER A CA 1
ATOM 1220 C C . SER A 1 155 ? 16.875 30.312 -6.602 1 45.88 155 SER A C 1
ATOM 1222 O O . SER A 1 155 ? 17.859 29.672 -6.945 1 45.88 155 SER A O 1
ATOM 1224 N N . GLU A 1 156 ? 15.812 29.547 -6.078 1 43.06 156 GLU A N 1
ATOM 1225 C CA . GLU A 1 156 ? 15.906 28.109 -6.34 1 43.06 156 GLU A CA 1
ATOM 1226 C C . GLU A 1 156 ? 15.445 27.781 -7.758 1 43.06 156 GLU A C 1
ATOM 1228 O O . GLU A 1 156 ? 15.539 26.625 -8.188 1 43.06 156 GLU A O 1
ATOM 1233 N N . LYS A 1 157 ? 14.891 28.703 -8.516 1 44.84 157 LYS A N 1
ATOM 1234 C CA . LYS A 1 157 ? 14.523 28.422 -9.898 1 44.84 157 LYS A CA 1
ATOM 1235 C C . LYS A 1 157 ? 15.711 28.625 -10.836 1 44.84 157 LYS A C 1
ATOM 1237 O O . LYS A 1 157 ? 15.609 28.391 -12.039 1 44.84 157 LYS A O 1
ATOM 1242 N N . ASN A 1 158 ? 16.719 29.406 -10.477 1 34.19 158 ASN A N 1
ATOM 1243 C CA . ASN A 1 158 ? 17.844 29.531 -11.398 1 34.19 158 ASN A CA 1
ATOM 1244 C C . ASN A 1 158 ? 18.875 28.438 -11.188 1 34.19 158 ASN A C 1
ATOM 1246 O O . ASN A 1 158 ? 19.281 28.172 -10.055 1 34.19 158 ASN A O 1
ATOM 1250 N N . MET B 1 1 ? -21.422 37.125 -18.516 1 23.44 1 MET B N 1
ATOM 1251 C CA . MET B 1 1 ? -20.781 37.906 -17.453 1 23.44 1 MET B CA 1
ATOM 1252 C C . MET B 1 1 ? -20.125 36.969 -16.438 1 23.44 1 MET B C 1
ATOM 1254 O O . MET B 1 1 ? -20.766 36.094 -15.891 1 23.44 1 MET B O 1
ATOM 1258 N N . PHE B 1 2 ? -18.906 36.344 -16.578 1 28.3 2 PHE B N 1
ATOM 1259 C CA . PHE B 1 2 ? -18.141 35.344 -15.883 1 28.3 2 PHE B CA 1
ATOM 1260 C C . PHE B 1 2 ? -18.062 35.656 -14.398 1 28.3 2 PHE B C 1
ATOM 1262 O O . PHE B 1 2 ? -17.594 36.719 -14.008 1 28.3 2 PHE B O 1
ATOM 1269 N N . GLU B 1 3 ? -19.109 35.438 -13.477 1 34.5 3 GLU B N 1
ATOM 1270 C CA . GLU B 1 3 ? -19.359 35.906 -12.109 1 34.5 3 GLU B CA 1
ATOM 1271 C C . GLU B 1 3 ? -18.078 35.844 -11.273 1 34.5 3 GLU B C 1
ATOM 1273 O O . GLU B 1 3 ? -17.234 34.969 -11.492 1 34.5 3 GLU B O 1
ATOM 1278 N N . GLU B 1 4 ? -17.453 36.844 -10.789 1 35.69 4 GLU B N 1
ATOM 1279 C CA . GLU B 1 4 ? -16.25 37.188 -10.031 1 35.69 4 GLU B CA 1
ATOM 1280 C C . GLU B 1 4 ? -16.078 36.219 -8.859 1 35.69 4 GLU B C 1
ATOM 1282 O O . GLU B 1 4 ? -16.812 36.281 -7.871 1 35.69 4 GLU B O 1
ATOM 1287 N N . GLY B 1 5 ? -16.094 34.906 -8.812 1 38.31 5 GLY B N 1
ATOM 1288 C CA . GLY B 1 5 ? -16.203 33.625 -8.117 1 38.31 5 GLY B CA 1
ATOM 1289 C C . GLY B 1 5 ? -15.594 33.656 -6.73 1 38.31 5 GLY B C 1
ATOM 1290 O O . GLY B 1 5 ? -14.695 34.438 -6.457 1 38.31 5 GLY B O 1
ATOM 1291 N N . ARG B 1 6 ? -16.234 33.469 -5.469 1 43.59 6 ARG B N 1
ATOM 1292 C CA . ARG B 1 6 ? -15.781 33.719 -4.102 1 43.59 6 ARG B CA 1
ATOM 1293 C C . ARG B 1 6 ? -14.297 33.406 -3.955 1 43.59 6 ARG B C 1
ATOM 1295 O O . ARG B 1 6 ? -13.875 32.25 -4.121 1 43.59 6 ARG B O 1
ATOM 1302 N N . GLY B 1 7 ? -13.266 34.094 -4.457 1 50.47 7 GLY B N 1
ATOM 1303 C CA . GLY B 1 7 ? -11.852 34.219 -4.773 1 50.47 7 GLY B CA 1
ATOM 1304 C C . GLY B 1 7 ? -10.945 33.625 -3.705 1 50.47 7 GLY B C 1
ATOM 1305 O O . GLY B 1 7 ? -11.07 33.969 -2.527 1 50.47 7 GLY B O 1
ATOM 1306 N N . THR B 1 8 ? -10.617 32.312 -3.598 1 61.62 8 THR B N 1
ATOM 1307 C CA . THR B 1 8 ? -9.625 31.656 -2.748 1 61.62 8 THR B CA 1
ATOM 1308 C C . THR B 1 8 ? -8.391 32.531 -2.586 1 61.62 8 THR B C 1
ATOM 1310 O O . THR B 1 8 ? -7.883 33.094 -3.564 1 61.62 8 THR B O 1
ATOM 1313 N N . VAL B 1 9 ? -8.297 33.344 -1.494 1 75.81 9 VAL B N 1
ATOM 1314 C CA . VAL B 1 9 ? -7.047 34.031 -1.182 1 75.81 9 VAL B CA 1
ATOM 1315 C C . VAL B 1 9 ? -5.914 33 -1.065 1 75.81 9 VAL B C 1
ATOM 1317 O O . VAL B 1 9 ? -6.043 32 -0.36 1 75.81 9 VAL B O 1
ATOM 1320 N N . GLU B 1 10 ? -5.059 33.031 -2.023 1 90.56 10 GLU B N 1
ATOM 1321 C CA . GLU B 1 10 ? -3.881 32.156 -1.968 1 90.56 10 GLU B CA 1
ATOM 1322 C C . GLU B 1 10 ? -2.609 33 -1.758 1 90.56 10 GLU B C 1
ATOM 1324 O O . GLU B 1 10 ? -2.531 34.156 -2.178 1 90.56 10 GLU B O 1
ATOM 1329 N N . LYS B 1 11 ? -1.785 32.531 -0.939 1 94.06 11 LYS B N 1
ATOM 1330 C CA . LYS B 1 11 ? -0.482 33.125 -0.641 1 94.06 11 LYS B CA 1
ATOM 1331 C C . LYS B 1 11 ? 0.641 32.125 -0.869 1 94.06 11 LYS B C 1
ATOM 1333 O O . LYS B 1 11 ? 0.512 30.938 -0.51 1 94.06 11 LYS B O 1
ATOM 1338 N N . GLN B 1 12 ? 1.666 32.594 -1.542 1 95.06 12 GLN B N 1
ATOM 1339 C CA . GLN B 1 12 ? 2.863 31.781 -1.619 1 95.06 12 GLN B CA 1
ATOM 1340 C C . GLN B 1 12 ? 3.559 31.688 -0.264 1 95.06 12 GLN B C 1
ATOM 1342 O O . GLN B 1 12 ? 3.732 32.688 0.419 1 95.06 12 GLN B O 1
ATOM 1347 N N . VAL B 1 13 ? 3.867 30.469 0.089 1 96.56 13 VAL B N 1
ATOM 1348 C CA . VAL B 1 13 ? 4.469 30.281 1.403 1 96.56 13 VAL B CA 1
ATOM 1349 C C . VAL B 1 13 ? 5.605 29.25 1.303 1 96.56 13 VAL B C 1
ATOM 1351 O O . VAL B 1 13 ? 5.715 28.531 0.308 1 96.56 13 VAL B O 1
ATOM 1354 N N . MET B 1 14 ? 6.484 29.281 2.328 1 96.25 14 MET B N 1
ATOM 1355 C CA . MET B 1 14 ? 7.453 28.203 2.543 1 96.25 14 MET B CA 1
ATOM 1356 C C . MET B 1 14 ? 6.91 27.172 3.527 1 96.25 14 MET B C 1
ATOM 1358 O O . MET B 1 14 ? 6.41 27.531 4.594 1 96.25 14 MET B O 1
ATOM 1362 N N . ILE B 1 15 ? 7 25.969 3.133 1 96.38 15 ILE B N 1
ATOM 1363 C CA . ILE B 1 15 ? 6.453 24.891 3.941 1 96.38 15 ILE B CA 1
ATOM 1364 C C . ILE B 1 15 ? 7.574 23.953 4.371 1 96.38 15 ILE B C 1
ATOM 1366 O O . ILE B 1 15 ? 8.367 23.484 3.541 1 96.38 15 ILE B O 1
ATOM 1370 N N . ARG B 1 16 ? 7.68 23.75 5.609 1 94.56 16 ARG B N 1
ATOM 1371 C CA . ARG B 1 16 ? 8.562 22.734 6.18 1 94.56 16 ARG B CA 1
ATOM 1372 C C . ARG B 1 16 ? 7.754 21.578 6.766 1 94.56 16 ARG B C 1
ATOM 1374 O O . ARG B 1 16 ? 7.016 21.75 7.734 1 94.56 16 ARG B O 1
ATOM 1381 N N . CYS B 1 17 ? 7.898 20.453 6.207 1 94.69 17 CYS B N 1
ATOM 1382 C CA . CYS B 1 17 ? 7.188 19.266 6.656 1 94.69 17 CYS B CA 1
ATOM 1383 C C . CYS B 1 17 ? 8.148 18.25 7.281 1 94.69 17 CYS B C 1
ATOM 1385 O O . CYS B 1 17 ? 9.078 17.797 6.621 1 94.69 17 CYS B O 1
ATOM 1387 N N . LYS B 1 18 ? 7.859 17.938 8.508 1 90.94 18 LYS B N 1
ATOM 1388 C CA . LYS B 1 18 ? 8.641 16.938 9.234 1 90.94 18 LYS B CA 1
ATOM 1389 C C . LYS B 1 18 ? 7.781 15.742 9.609 1 90.94 18 LYS B C 1
ATOM 1391 O O . LYS B 1 18 ? 6.723 15.891 10.227 1 90.94 18 LYS B O 1
ATOM 1396 N N . SER B 1 19 ? 8.188 14.648 9.102 1 88.12 19 SER B N 1
ATOM 1397 C CA . SER B 1 19 ? 7.562 13.391 9.508 1 88.12 19 SER B CA 1
ATOM 1398 C C . SER B 1 19 ? 8.461 12.609 10.453 1 88.12 19 SER B C 1
ATOM 1400 O O . SER B 1 19 ? 9.641 12.406 10.172 1 88.12 19 SER B O 1
ATOM 1402 N N . ILE B 1 20 ? 7.875 12.266 11.609 1 85.19 20 ILE B N 1
ATOM 1403 C CA . ILE B 1 20 ? 8.609 11.5 12.617 1 85.19 20 ILE B CA 1
ATOM 1404 C C . ILE B 1 20 ? 7.922 10.148 12.836 1 85.19 20 ILE B C 1
ATOM 1406 O O . ILE B 1 20 ? 6.723 10.094 13.117 1 85.19 20 ILE B O 1
ATOM 1410 N N . GLN B 1 21 ? 8.742 9.133 12.633 1 82.25 21 GLN B N 1
ATOM 1411 C CA . GLN B 1 21 ? 8.266 7.781 12.906 1 82.25 21 GLN B CA 1
ATOM 1412 C C . GLN B 1 21 ? 9.117 7.098 13.969 1 82.25 21 GLN B C 1
ATOM 1414 O O . GLN B 1 21 ? 10.344 7.242 13.977 1 82.25 21 GLN B O 1
ATOM 1419 N N . ARG B 1 22 ? 8.406 6.48 14.875 1 74.12 22 ARG B N 1
ATOM 1420 C CA . ARG B 1 22 ? 9.133 5.797 15.938 1 74.12 22 ARG B CA 1
ATOM 1421 C C . ARG B 1 22 ? 8.883 4.293 15.898 1 74.12 22 ARG B C 1
ATOM 1423 O O . ARG B 1 22 ? 7.754 3.854 15.672 1 74.12 22 ARG B O 1
ATOM 1430 N N . ASP B 1 23 ? 10.023 3.576 16.078 1 67.38 23 ASP B N 1
ATOM 1431 C CA . ASP B 1 23 ? 9.875 2.125 16.109 1 67.38 23 ASP B CA 1
ATOM 1432 C C . ASP B 1 23 ? 9.523 1.644 17.516 1 67.38 23 ASP B C 1
ATOM 1434 O O . ASP B 1 23 ? 9.273 2.453 18.422 1 67.38 23 ASP B O 1
ATOM 1438 N N . GLU B 1 24 ? 9.438 0.309 17.625 1 65.12 24 GLU B N 1
ATOM 1439 C CA . GLU B 1 24 ? 9.047 -0.299 18.891 1 65.12 24 GLU B CA 1
ATOM 1440 C C . GLU B 1 24 ? 10.078 -0.023 19.984 1 65.12 24 GLU B C 1
ATOM 1442 O O . GLU B 1 24 ? 9.758 -0.047 21.172 1 65.12 24 GLU B O 1
ATOM 1447 N N . ARG B 1 25 ? 11.273 0.245 19.531 1 69.75 25 ARG B N 1
ATOM 1448 C CA . ARG B 1 25 ? 12.344 0.484 20.484 1 69.75 25 ARG B CA 1
ATOM 1449 C C . ARG B 1 25 ? 12.469 1.969 20.812 1 69.75 25 ARG B C 1
ATOM 1451 O O . ARG B 1 25 ? 13.328 2.369 21.594 1 69.75 25 ARG B O 1
ATOM 1458 N N . GLY B 1 26 ? 11.703 2.727 20.109 1 69.5 26 GLY B N 1
ATOM 1459 C CA . GLY B 1 26 ? 11.68 4.152 20.391 1 69.5 26 GLY B CA 1
ATOM 1460 C C . GLY B 1 26 ? 12.586 4.953 19.484 1 69.5 26 GLY B C 1
ATOM 1461 O O . GLY B 1 26 ? 12.695 6.172 19.625 1 69.5 26 GLY B O 1
ATOM 1462 N N . LYS B 1 27 ? 13.281 4.277 18.625 1 75.25 27 LYS B N 1
ATOM 1463 C CA . LYS B 1 27 ? 14.148 4.996 17.688 1 75.25 27 LYS B CA 1
ATOM 1464 C C . LYS B 1 27 ? 13.328 5.754 16.656 1 75.25 27 LYS B C 1
ATOM 1466 O O . LYS B 1 27 ? 12.438 5.18 16.016 1 75.25 27 LYS B O 1
ATOM 1471 N N . ALA B 1 28 ? 13.664 7.098 16.562 1 77.19 28 ALA B N 1
ATOM 1472 C CA . ALA B 1 28 ? 12.883 7.969 15.688 1 77.19 28 ALA B CA 1
ATOM 1473 C C . ALA B 1 28 ? 13.586 8.164 14.344 1 77.19 28 ALA B C 1
ATOM 1475 O O . ALA B 1 28 ? 14.805 8.305 14.289 1 77.19 28 ALA B O 1
ATOM 1476 N N . GLU B 1 29 ? 12.852 7.93 13.273 1 79.56 29 GLU B N 1
ATOM 1477 C CA . GLU B 1 29 ? 13.273 8.312 11.93 1 79.56 29 GLU B CA 1
ATOM 1478 C C . GLU B 1 29 ? 12.531 9.562 11.461 1 79.56 29 GLU B C 1
ATOM 1480 O O . GLU B 1 29 ? 11.305 9.633 11.547 1 79.56 29 GLU B O 1
ATOM 1485 N N . GLU B 1 30 ? 13.344 10.523 11.016 1 84.62 30 GLU B N 1
ATOM 1486 C CA . GLU B 1 30 ? 12.75 11.789 10.609 1 84.62 30 GLU B CA 1
ATOM 1487 C C . GLU B 1 30 ? 13.023 12.086 9.133 1 84.62 30 GLU B C 1
ATOM 1489 O O . GLU B 1 30 ? 14.109 11.812 8.633 1 84.62 30 GLU B O 1
ATOM 1494 N N . VAL B 1 31 ? 12.023 12.547 8.477 1 85.25 31 VAL B N 1
ATOM 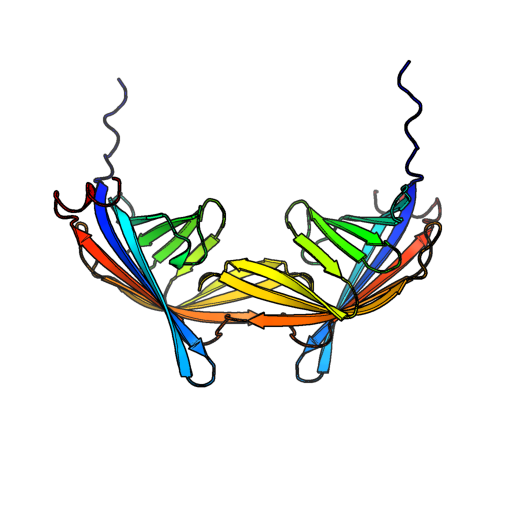1495 C CA . 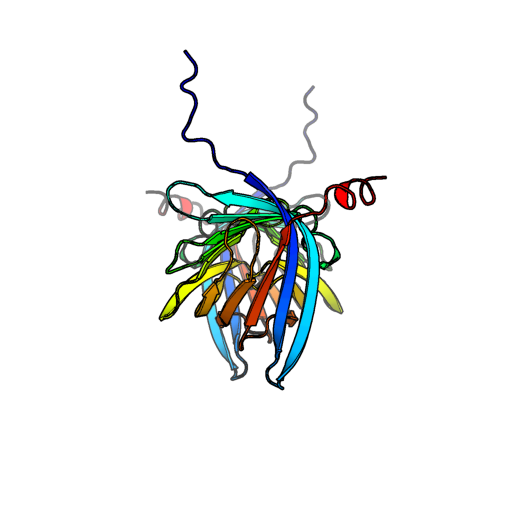VAL B 1 31 ? 12.156 13.094 7.133 1 85.25 31 VAL B CA 1
ATOM 1496 C C . VAL B 1 31 ? 11.68 14.547 7.117 1 85.25 31 VAL B C 1
ATOM 1498 O O . VAL B 1 31 ? 10.57 14.844 7.57 1 85.25 31 VAL B O 1
ATOM 1501 N N . VAL B 1 32 ? 12.57 15.422 6.688 1 91.06 32 VAL B N 1
ATOM 1502 C CA . VAL B 1 32 ? 12.234 16.844 6.637 1 91.06 32 VAL B CA 1
ATOM 1503 C C . VAL B 1 32 ? 12.266 17.328 5.191 1 91.06 32 VAL B C 1
ATOM 1505 O O . VAL B 1 32 ? 13.25 17.125 4.48 1 91.06 32 VAL B O 1
ATOM 1508 N N . LEU B 1 33 ? 11.18 17.922 4.84 1 93.75 33 LEU B N 1
ATOM 1509 C CA . LEU B 1 33 ? 11.039 18.547 3.527 1 93.75 33 LEU B CA 1
ATOM 1510 C C . LEU B 1 33 ? 10.727 20.031 3.66 1 93.75 33 LEU B C 1
ATOM 1512 O O . LEU B 1 33 ? 9.875 20.422 4.461 1 93.75 33 LEU B O 1
ATOM 1516 N N . GLU B 1 34 ? 11.547 20.812 2.98 1 94 34 GLU B N 1
ATOM 1517 C CA . GLU B 1 34 ? 11.227 22.234 2.854 1 94 34 GLU B CA 1
ATOM 1518 C C . GLU B 1 34 ? 11 22.625 1.396 1 94 34 GLU B C 1
ATOM 1520 O O . GLU B 1 34 ? 11.867 22.406 0.548 1 94 34 GLU B O 1
ATOM 1525 N N . THR B 1 35 ? 9.898 23.094 1.162 1 94.62 35 THR B N 1
ATOM 1526 C CA . THR B 1 35 ? 9.508 23.359 -0.219 1 94.62 35 THR B CA 1
ATOM 1527 C C . THR B 1 35 ? 8.547 24.547 -0.295 1 94.62 35 THR B C 1
ATOM 1529 O O . THR B 1 35 ? 7.781 24.781 0.636 1 94.62 35 THR B O 1
ATOM 1532 N N . PRO B 1 36 ? 8.648 25.312 -1.397 1 95.81 36 PRO B N 1
ATOM 1533 C CA . PRO B 1 36 ? 7.598 26.312 -1.597 1 95.81 36 PRO B CA 1
ATOM 1534 C C . PRO B 1 36 ? 6.219 25.688 -1.801 1 95.81 36 PRO B C 1
ATOM 1536 O O . PRO B 1 36 ? 6.113 24.547 -2.256 1 95.81 36 PRO B O 1
ATOM 1539 N N . GLY B 1 37 ? 5.203 26.422 -1.369 1 96.88 37 GLY B N 1
ATOM 1540 C CA . GLY B 1 37 ? 3.83 25.969 -1.551 1 96.88 37 GLY B CA 1
ATOM 1541 C C . GLY B 1 37 ? 2.824 27.109 -1.488 1 96.88 37 GLY B C 1
ATOM 1542 O O . GLY B 1 37 ? 3.178 28.266 -1.7 1 96.88 37 GLY B O 1
ATOM 1543 N N . VAL B 1 38 ? 1.624 26.719 -1.412 1 96.56 38 VAL B N 1
ATOM 1544 C CA . VAL B 1 38 ? 0.532 27.688 -1.407 1 96.56 38 VAL B CA 1
ATOM 1545 C C . VAL B 1 38 ? -0.326 27.5 -0.159 1 96.56 38 VAL B C 1
ATOM 1547 O O . VAL B 1 38 ? -0.631 26.359 0.221 1 96.56 38 VAL B O 1
ATOM 1550 N N . TYR B 1 39 ? -0.543 28.609 0.465 1 96.44 39 TYR B N 1
ATOM 1551 C CA . TYR B 1 39 ? -1.595 28.688 1.474 1 96.44 39 TYR B CA 1
ATOM 1552 C C . TYR B 1 39 ? -2.863 29.297 0.894 1 96.44 39 TYR B C 1
ATOM 1554 O O . TYR B 1 39 ? -2.803 30.297 0.171 1 96.44 39 TYR B O 1
ATOM 1562 N N . GLY B 1 40 ? -4.031 28.641 1.233 1 96.94 40 GLY B N 1
ATOM 1563 C CA . GLY B 1 40 ? -5.305 29.188 0.797 1 96.94 40 GLY B CA 1
ATOM 1564 C C . GLY B 1 40 ? -6.422 28.984 1.803 1 96.94 40 GLY B C 1
ATOM 1565 O O . GLY B 1 40 ? -6.27 28.219 2.76 1 96.94 40 GLY B O 1
ATOM 1566 N N . GLU B 1 41 ? -7.434 29.844 1.626 1 94.5 41 GLU B N 1
ATOM 1567 C CA . GLU B 1 41 ? -8.656 29.734 2.412 1 94.5 41 GLU B CA 1
ATOM 1568 C C . GLU B 1 41 ? -9.891 29.75 1.516 1 94.5 41 GLU B C 1
ATOM 1570 O O . GLU B 1 41 ? -9.969 30.531 0.569 1 94.5 41 GLU B O 1
ATOM 1575 N N . ASP B 1 42 ? -10.688 28.75 1.772 1 90.12 42 ASP B N 1
ATOM 1576 C CA . ASP B 1 42 ? -12 28.844 1.131 1 90.12 42 ASP B CA 1
ATOM 1577 C C . ASP B 1 42 ? -13.117 28.875 2.168 1 90.12 42 ASP B C 1
ATOM 1579 O O . ASP B 1 42 ? -12.883 29.219 3.33 1 90.12 42 ASP B O 1
ATOM 1583 N N . GLU B 1 43 ? -14.359 28.75 1.777 1 88.56 43 GLU B N 1
ATOM 1584 C CA . GLU B 1 43 ? -15.5 28.891 2.674 1 88.56 43 GLU B CA 1
ATOM 1585 C C . GLU B 1 43 ? -15.5 27.812 3.75 1 88.56 43 GLU B C 1
ATOM 1587 O O . GLU B 1 43 ? -15.969 28.031 4.867 1 88.56 43 GLU B O 1
ATOM 1592 N N . ASP B 1 44 ? -14.859 26.75 3.578 1 91.12 44 ASP B N 1
ATOM 1593 C CA . ASP B 1 44 ? -15.031 25.578 4.441 1 91.12 44 ASP B CA 1
ATOM 1594 C C . ASP B 1 44 ? -13.758 25.297 5.234 1 91.12 44 ASP B C 1
ATOM 1596 O O . ASP B 1 44 ? -13.82 24.766 6.34 1 91.12 44 ASP B O 1
ATOM 1600 N N . CYS B 1 45 ? -12.672 25.688 4.637 1 95.19 45 CYS B N 1
ATOM 1601 C CA . CYS B 1 45 ? -11.445 25.25 5.281 1 95.19 45 CYS B CA 1
ATOM 1602 C C . CYS B 1 45 ? -10.258 26.078 4.82 1 95.19 45 CYS B C 1
ATOM 1604 O O . CYS B 1 45 ? -10.391 26.922 3.922 1 95.19 45 CYS B O 1
ATOM 1606 N N . ARG B 1 46 ? -9.102 26.031 5.555 1 96.94 46 ARG B N 1
ATOM 1607 C CA . ARG B 1 46 ? -7.773 26.453 5.113 1 96.94 46 ARG B CA 1
ATOM 1608 C C . ARG B 1 46 ? -7.008 25.281 4.504 1 96.94 46 ARG B C 1
ATOM 1610 O O . ARG B 1 46 ? -7.25 24.125 4.855 1 96.94 46 ARG B O 1
ATOM 1617 N N . TYR B 1 47 ? -6.086 25.625 3.559 1 97.75 47 TYR B N 1
ATOM 1618 C CA . TYR B 1 47 ? -5.344 24.516 2.98 1 97.75 47 TYR B CA 1
ATOM 1619 C C . TYR B 1 47 ? -3.918 24.922 2.637 1 97.75 47 TYR B C 1
ATOM 1621 O O . TYR B 1 47 ? -3.631 26.109 2.469 1 97.75 47 TYR B O 1
ATOM 1629 N N . LEU B 1 48 ? -3.066 23.953 2.715 1 97.5 48 LEU B N 1
ATOM 1630 C CA . LEU B 1 48 ? -1.687 24.016 2.244 1 97.5 48 LEU B CA 1
ATOM 1631 C C . LEU B 1 48 ? -1.457 23.016 1.105 1 97.5 48 LEU B C 1
ATOM 1633 O O . LEU B 1 48 ? -1.881 21.859 1.185 1 97.5 48 LEU B O 1
ATOM 1637 N N . THR B 1 49 ? -0.802 23.484 0.014 1 97.69 49 THR B N 1
ATOM 1638 C CA . THR B 1 49 ? -0.457 22.609 -1.104 1 97.69 49 THR B CA 1
ATOM 1639 C C . THR B 1 49 ? 1.01 22.781 -1.489 1 97.69 49 THR B C 1
ATOM 1641 O O . THR B 1 49 ? 1.521 23.906 -1.53 1 97.69 49 THR B O 1
ATOM 1644 N N . TYR B 1 50 ? 1.614 21.641 -1.712 1 96.5 50 TYR B N 1
ATOM 1645 C CA . TYR B 1 50 ? 3.023 21.688 -2.084 1 96.5 50 TYR B CA 1
ATOM 1646 C C . TYR B 1 50 ? 3.428 20.453 -2.877 1 96.5 50 TYR B C 1
ATOM 1648 O O . TYR B 1 50 ? 2.732 19.438 -2.848 1 96.5 50 TYR B O 1
ATOM 1656 N N . GLU B 1 51 ? 4.59 20.578 -3.535 1 96.12 51 GLU B N 1
ATOM 1657 C CA . GLU B 1 51 ? 5.141 19.469 -4.293 1 96.12 51 GLU B CA 1
ATOM 1658 C C . GLU B 1 51 ? 6.145 18.672 -3.461 1 96.12 51 GLU B C 1
ATOM 1660 O O . GLU B 1 51 ? 7.031 19.25 -2.83 1 96.12 51 GLU B O 1
ATOM 1665 N N . GLU B 1 52 ? 5.871 17.359 -3.506 1 94.19 52 GLU B N 1
ATOM 1666 C CA . GLU B 1 52 ? 6.852 16.484 -2.879 1 94.19 52 GLU B CA 1
ATOM 1667 C C . GLU B 1 52 ? 8.117 16.375 -3.719 1 94.19 52 GLU B C 1
ATOM 1669 O O . GLU B 1 52 ? 8.109 16.703 -4.91 1 94.19 52 GLU B O 1
ATOM 1674 N N . THR B 1 53 ? 9.203 16.062 -3.002 1 91.31 53 THR B N 1
ATOM 1675 C CA . THR B 1 53 ? 10.477 15.891 -3.682 1 91.31 53 THR B CA 1
ATOM 1676 C C . THR B 1 53 ? 11.07 14.516 -3.396 1 91.31 53 THR B C 1
ATOM 1678 O O . THR B 1 53 ? 10.43 13.68 -2.754 1 91.31 53 THR B O 1
ATOM 1681 N N . SER B 1 54 ? 12.258 14.273 -3.953 1 89.12 54 SER B N 1
ATOM 1682 C CA . SER B 1 54 ? 12.953 13.016 -3.691 1 89.12 54 SER B CA 1
ATOM 1683 C C . SER B 1 54 ? 13.32 12.883 -2.219 1 89.12 54 SER B C 1
ATOM 1685 O O . SER B 1 54 ? 13.453 11.773 -1.705 1 89.12 54 SER B O 1
ATOM 1687 N N . LEU B 1 55 ? 13.352 14.008 -1.493 1 85.5 55 LEU B N 1
ATOM 1688 C CA . LEU B 1 55 ? 13.672 13.984 -0.069 1 85.5 55 LEU B CA 1
ATOM 1689 C C . LEU B 1 55 ? 12.602 13.227 0.713 1 85.5 55 LEU B C 1
ATOM 1691 O O . LEU B 1 55 ? 12.914 12.508 1.665 1 85.5 55 LEU B O 1
ATOM 1695 N N . SER B 1 56 ? 11.383 13.398 0.275 1 85.38 56 SER B N 1
ATOM 1696 C CA . SER B 1 56 ? 10.289 12.711 0.953 1 85.38 56 SER B CA 1
ATOM 1697 C C . SER B 1 56 ? 10.062 11.328 0.362 1 85.38 56 SER B C 1
ATOM 1699 O O . SER B 1 56 ? 9.273 10.539 0.896 1 85.38 56 SER B O 1
ATOM 1701 N N . GLY B 1 57 ? 10.812 11.086 -0.75 1 85.25 57 GLY B N 1
ATOM 1702 C CA . GLY B 1 57 ? 10.609 9.812 -1.433 1 85.25 57 GLY B CA 1
ATOM 1703 C C . GLY B 1 57 ? 9.352 9.781 -2.275 1 85.25 57 GLY B C 1
ATOM 1704 O O . GLY B 1 57 ? 8.906 8.711 -2.695 1 85.25 57 GLY B O 1
ATOM 1705 N N . MET B 1 58 ? 8.664 10.945 -2.527 1 87.56 58 MET B N 1
ATOM 1706 C CA . MET B 1 58 ? 7.383 10.992 -3.229 1 87.56 58 MET B CA 1
ATOM 1707 C C . MET B 1 58 ? 7.43 12 -4.371 1 87.56 58 MET B C 1
ATOM 1709 O O . MET B 1 58 ? 6.461 12.727 -4.609 1 87.56 58 MET B O 1
ATOM 1713 N N . GLU B 1 59 ? 8.562 12 -5.012 1 90 59 GLU B N 1
ATOM 1714 C CA . GLU B 1 59 ? 8.711 12.906 -6.148 1 90 59 GLU B CA 1
ATOM 1715 C C . GLU B 1 59 ? 7.578 12.727 -7.148 1 90 59 GLU B C 1
ATOM 1717 O O . GLU B 1 59 ? 7.18 11.602 -7.453 1 90 59 GLU B O 1
ATOM 1722 N N . GLY B 1 60 ? 7.059 13.867 -7.719 1 92.19 60 GLY B N 1
ATOM 1723 C CA . GLY B 1 60 ? 5.965 13.836 -8.68 1 92.19 60 GLY B CA 1
ATOM 1724 C C . GLY B 1 60 ? 4.598 13.828 -8.023 1 92.19 60 GLY B C 1
ATOM 1725 O O . GLY B 1 60 ? 3.58 13.648 -8.695 1 92.19 60 GLY B O 1
ATOM 1726 N N . THR B 1 61 ? 4.582 14.023 -6.73 1 92.25 61 THR B N 1
ATOM 1727 C CA . THR B 1 61 ? 3.342 13.992 -5.961 1 92.25 61 THR B CA 1
ATOM 1728 C C . THR B 1 61 ? 3.02 15.375 -5.406 1 92.25 61 THR B C 1
ATOM 1730 O O . THR B 1 61 ? 3.904 16.062 -4.895 1 92.25 61 THR B O 1
ATOM 1733 N N . THR B 1 62 ? 1.812 15.789 -5.539 1 95.69 62 THR B N 1
ATOM 1734 C CA . THR B 1 62 ? 1.316 16.984 -4.879 1 95.69 62 THR B CA 1
ATOM 1735 C C . THR B 1 62 ? 0.566 16.625 -3.598 1 95.69 62 THR B C 1
ATOM 1737 O O . THR B 1 62 ? -0.329 15.789 -3.613 1 95.69 62 THR B O 1
ATOM 1740 N N . THR B 1 63 ? 0.923 17.219 -2.523 1 94.81 63 THR B N 1
ATOM 1741 C CA . THR B 1 63 ? 0.25 17 -1.246 1 94.81 63 THR B CA 1
ATOM 1742 C C . THR B 1 63 ? -0.592 18.219 -0.878 1 94.81 63 THR B C 1
ATOM 1744 O O . THR B 1 63 ? -0.123 19.359 -0.97 1 94.81 63 THR B O 1
ATOM 1747 N N . THR B 1 64 ? -1.8 18.016 -0.532 1 97.19 64 THR B N 1
ATOM 1748 C CA . THR B 1 64 ? -2.688 19.047 -0.013 1 97.19 64 THR B CA 1
ATOM 1749 C C . THR B 1 64 ? -3.203 18.672 1.373 1 97.19 64 THR B C 1
ATOM 1751 O O . THR B 1 64 ? -3.695 17.562 1.578 1 97.19 64 THR B O 1
ATOM 1754 N N . ILE B 1 65 ? -3.041 19.594 2.25 1 97.44 65 ILE B N 1
ATOM 1755 C CA . ILE B 1 65 ? -3.564 19.438 3.602 1 97.44 65 ILE B CA 1
ATOM 1756 C C . ILE B 1 65 ? -4.68 20.453 3.842 1 97.44 65 ILE B C 1
ATOM 1758 O O . ILE B 1 65 ? -4.477 21.656 3.691 1 97.44 65 ILE B O 1
ATOM 1762 N N . ARG B 1 66 ? -5.816 19.969 4.227 1 97.62 66 ARG B N 1
ATOM 1763 C CA . ARG B 1 66 ? -6.945 20.844 4.523 1 97.62 66 ARG B CA 1
ATOM 1764 C C . ARG B 1 66 ? -7.297 20.797 6.008 1 97.62 66 ARG B C 1
ATOM 1766 O O . ARG B 1 66 ? -7.438 19.719 6.586 1 97.62 66 ARG B O 1
ATOM 1773 N N . MET B 1 67 ? -7.414 21.953 6.574 1 97.75 67 MET B N 1
ATOM 1774 C CA . MET B 1 67 ? -7.703 22.125 7.996 1 97.75 67 MET B CA 1
ATOM 1775 C C . MET B 1 67 ? -9.109 22.656 8.211 1 97.75 67 MET B C 1
ATOM 1777 O O . MET B 1 67 ? -9.414 23.781 7.824 1 97.75 67 MET B O 1
ATOM 1781 N N . TYR B 1 68 ? -9.969 21.906 8.867 1 96.06 68 TYR B N 1
ATOM 1782 C CA . TYR B 1 68 ? -11.375 22.25 9.062 1 96.06 68 TYR B CA 1
ATOM 1783 C C . TYR B 1 68 ? -11.641 22.656 10.5 1 96.06 68 TYR B C 1
ATOM 1785 O O . TYR B 1 68 ? -12.781 22.969 10.867 1 96.06 68 TYR B O 1
ATOM 1793 N N . GLY B 1 69 ? -10.836 22.875 11.305 1 90.56 69 GLY B N 1
ATOM 1794 C CA . GLY B 1 69 ? -11.008 23.188 12.719 1 90.56 69 GLY B CA 1
ATOM 1795 C C . GLY B 1 69 ? -11 21.953 13.609 1 90.56 69 GLY B C 1
ATOM 1796 O O . GLY B 1 69 ? -10.141 21.828 14.484 1 90.56 69 GLY B O 1
ATOM 1797 N N . ASP B 1 70 ? -11.883 20.938 13.289 1 93.25 70 ASP B N 1
ATOM 1798 C CA . ASP B 1 70 ? -11.977 19.766 14.156 1 93.25 70 ASP B CA 1
ATOM 1799 C C . ASP B 1 70 ? -11.281 18.562 13.523 1 93.25 70 ASP B C 1
ATOM 1801 O O . ASP B 1 70 ? -11.141 17.516 14.164 1 93.25 70 ASP B O 1
ATOM 1805 N N . HIS B 1 71 ? -10.969 18.719 12.312 1 97.19 71 HIS B N 1
ATOM 1806 C CA . HIS B 1 71 ? -10.266 17.609 11.656 1 97.19 71 HIS B CA 1
ATOM 1807 C C . HIS B 1 71 ? -9.398 18.125 10.516 1 97.19 71 HIS B C 1
ATOM 1809 O O . HIS B 1 71 ? -9.453 19.297 10.156 1 97.19 71 HIS B O 1
ATOM 1815 N N . VAL B 1 72 ? -8.531 17.266 10.008 1 97.25 72 VAL B N 1
ATOM 1816 C CA . VAL B 1 72 ? -7.602 17.562 8.922 1 97.25 72 VAL B CA 1
ATOM 1817 C C . VAL B 1 72 ? -7.68 16.453 7.871 1 97.25 72 VAL B C 1
ATOM 1819 O O . VAL B 1 72 ? -7.789 15.273 8.211 1 97.25 72 VAL B O 1
ATOM 1822 N N . THR B 1 73 ? -7.695 16.875 6.625 1 96.56 73 THR B N 1
ATOM 1823 C CA . THR B 1 73 ? -7.574 15.891 5.555 1 96.56 73 THR B CA 1
ATOM 1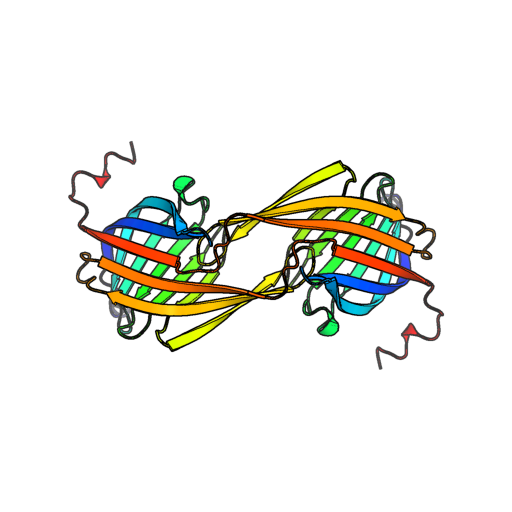824 C C . THR B 1 73 ? -6.258 16.078 4.805 1 96.56 73 THR B C 1
ATOM 1826 O O . THR B 1 73 ? -5.805 17.203 4.594 1 96.56 73 THR B O 1
ATOM 1829 N N . LEU B 1 74 ? -5.625 14.992 4.523 1 95.12 74 LEU B N 1
ATOM 1830 C CA . LEU B 1 74 ? -4.422 14.961 3.699 1 95.12 74 LEU B CA 1
ATOM 1831 C C . LEU B 1 74 ? -4.68 14.227 2.387 1 95.12 74 LEU B C 1
ATOM 1833 O O . LEU B 1 74 ? -5.152 13.086 2.391 1 95.12 74 LEU B O 1
ATOM 1837 N N . SER B 1 75 ? -4.383 14.922 1.269 1 94.31 75 SER B N 1
ATOM 1838 C CA . SER B 1 75 ? -4.559 14.359 -0.063 1 94.31 75 SER B CA 1
ATOM 1839 C C . SER B 1 75 ? -3.262 14.414 -0.864 1 94.31 75 SER B C 1
ATOM 1841 O O . SER B 1 75 ? -2.594 15.445 -0.904 1 94.31 75 SER B O 1
ATOM 1843 N N . ARG B 1 76 ? -2.932 13.266 -1.4 1 89.88 76 ARG B N 1
ATOM 1844 C CA . ARG B 1 76 ? -1.793 13.203 -2.311 1 89.88 76 ARG B CA 1
ATOM 1845 C C . ARG B 1 76 ? -2.234 12.789 -3.711 1 89.88 76 ARG B C 1
ATOM 1847 O O . ARG B 1 76 ? -3.07 11.898 -3.869 1 89.88 76 ARG B O 1
ATOM 1854 N N . GLN B 1 77 ? -1.74 13.57 -4.738 1 90.62 77 GLN B N 1
ATOM 1855 C CA . GLN B 1 77 ? -2.066 13.305 -6.137 1 90.62 77 GLN B CA 1
ATOM 1856 C C . GLN B 1 77 ? -0.806 13.273 -6.996 1 90.62 77 GLN B C 1
ATOM 1858 O O . GLN B 1 77 ? 0.14 14.023 -6.754 1 90.62 77 GLN B O 1
ATOM 1863 N N . GLY B 1 78 ? -0.792 12.516 -8.102 1 89.12 78 GLY B N 1
ATOM 1864 C CA . GLY B 1 78 ? 0.351 12.344 -8.977 1 89.12 78 GLY B CA 1
ATOM 1865 C C . GLY B 1 78 ? 0.904 10.93 -8.969 1 89.12 78 GLY B C 1
ATOM 1866 O O . GLY B 1 78 ? 0.164 9.969 -9.18 1 89.12 78 GLY B O 1
ATOM 1867 N N . SER B 1 79 ? 2.234 10.82 -8.586 1 80.5 79 SER B N 1
ATOM 1868 C CA . SER B 1 79 ? 2.867 9.508 -8.531 1 80.5 79 SER B CA 1
ATOM 1869 C C . SER B 1 79 ? 2.246 8.641 -7.441 1 80.5 79 SER B C 1
ATOM 1871 O O . SER B 1 79 ? 2.221 7.418 -7.555 1 80.5 79 SER B O 1
ATOM 1873 N N . PHE B 1 80 ? 1.688 9.406 -6.48 1 80 80 PHE B N 1
ATOM 1874 C CA . PHE B 1 80 ? 1.036 8.711 -5.371 1 80 80 PHE B CA 1
ATOM 1875 C C . PHE B 1 80 ? -0.344 9.305 -5.105 1 80 80 PHE B C 1
ATOM 1877 O O . PHE B 1 80 ? -0.517 10.523 -5.113 1 80 80 PHE B O 1
ATOM 1884 N N . LEU B 1 81 ? -1.241 8.281 -4.934 1 81.06 81 LEU B N 1
ATOM 1885 C CA . LEU B 1 81 ? -2.604 8.68 -4.598 1 81.06 81 LEU B CA 1
ATOM 1886 C C . LEU B 1 81 ? -2.959 8.25 -3.178 1 81.06 81 LEU B C 1
ATOM 1888 O O . LEU B 1 81 ? -2.828 7.07 -2.832 1 81.06 81 LEU B O 1
ATOM 1892 N N . GLN B 1 82 ? -3.354 9.25 -2.369 1 82.69 82 GLN B N 1
ATOM 1893 C CA . GLN B 1 82 ? -3.738 8.984 -0.987 1 82.69 82 GLN B CA 1
ATOM 1894 C C . GLN B 1 82 ? -4.754 10.008 -0.491 1 82.69 82 GLN B C 1
ATOM 1896 O O . GLN B 1 82 ? -4.672 11.188 -0.833 1 82.69 82 GLN B O 1
ATOM 1901 N N . GLU B 1 83 ? -5.707 9.562 0.236 1 90 83 GLU B N 1
ATOM 1902 C CA . GLU B 1 83 ? -6.641 10.422 0.954 1 90 83 GLU B CA 1
ATOM 1903 C C . GLU B 1 83 ? -6.895 9.906 2.367 1 90 83 GLU B C 1
ATOM 1905 O O . GLU B 1 83 ? -7.371 8.781 2.549 1 90 83 GLU B O 1
ATOM 1910 N N . THR B 1 84 ? -6.539 10.766 3.314 1 91.44 84 THR B N 1
ATOM 1911 C CA . THR B 1 84 ? -6.746 10.352 4.699 1 91.44 84 THR B CA 1
ATOM 1912 C C . THR B 1 84 ? -7.363 11.484 5.516 1 91.44 84 THR B C 1
ATOM 1914 O O . THR B 1 84 ? -6.98 12.648 5.363 1 91.44 84 THR B O 1
ATOM 1917 N N . GLU B 1 85 ? -8.289 11.148 6.34 1 95.44 85 GLU B N 1
ATOM 1918 C CA . GLU B 1 85 ? -8.867 12.078 7.301 1 95.44 85 GLU B CA 1
ATOM 1919 C C . GLU B 1 85 ? -8.336 11.82 8.711 1 95.44 85 GLU B C 1
ATOM 1921 O O . GLU B 1 85 ? -8.266 10.672 9.148 1 95.44 85 GLU B O 1
ATOM 1926 N N . TYR B 1 86 ? -7.953 12.859 9.367 1 94.69 86 TYR B N 1
ATOM 1927 C CA . TYR B 1 86 ? -7.539 12.805 10.766 1 94.69 86 TYR B CA 1
ATOM 1928 C C . TYR B 1 86 ? -8.539 13.523 11.656 1 94.69 86 TYR B C 1
ATOM 1930 O O . TYR B 1 86 ? -8.734 14.734 11.531 1 94.69 86 TYR B O 1
ATOM 1938 N N . ARG B 1 87 ? -9.156 12.812 12.445 1 96.81 87 ARG B N 1
ATOM 1939 C CA . ARG B 1 87 ? -10.086 13.312 13.453 1 96.81 87 ARG B CA 1
ATOM 1940 C C . ARG B 1 87 ? -9.836 12.633 14.805 1 96.81 87 ARG B C 1
ATOM 1942 O O . ARG B 1 87 ? -10.062 11.43 14.953 1 96.81 87 ARG B O 1
ATOM 1949 N N . PRO B 1 88 ? -9.336 13.484 15.773 1 95.12 88 PRO B N 1
ATOM 1950 C CA . PRO B 1 88 ? -9.039 12.852 17.062 1 95.12 88 PRO B CA 1
ATOM 1951 C C . PRO B 1 88 ? -10.211 12.039 17.609 1 95.12 88 PRO B C 1
ATOM 1953 O O . PRO B 1 88 ? -11.352 12.5 17.578 1 95.12 88 PRO B O 1
ATOM 1956 N N . GLY B 1 89 ? -9.891 10.797 18.016 1 92.62 89 GLY B N 1
ATOM 1957 C CA . GLY B 1 89 ? -10.883 9.898 18.578 1 92.62 89 GLY B CA 1
ATOM 1958 C C . GLY B 1 89 ? -11.539 9 17.547 1 92.62 89 GLY B C 1
ATOM 1959 O O . GLY B 1 89 ? -12.422 8.211 17.875 1 92.62 89 GLY B O 1
ATOM 1960 N N . THR B 1 90 ? -11.039 9.172 16.297 1 92.75 90 THR B N 1
ATOM 1961 C CA . THR B 1 90 ? -11.617 8.359 15.227 1 92.75 90 THR B CA 1
ATOM 1962 C C . THR B 1 90 ? -10.539 7.555 14.508 1 92.75 90 THR B C 1
ATOM 1964 O O . THR B 1 90 ? -9.344 7.797 14.711 1 92.75 90 THR B O 1
ATOM 1967 N N . VAL B 1 91 ? -11.062 6.594 13.805 1 90.94 91 VAL B N 1
ATOM 1968 C CA . VAL B 1 91 ? -10.172 5.742 13.023 1 90.94 91 VAL B CA 1
ATOM 1969 C C . VAL B 1 91 ? -10.539 5.828 11.547 1 90.94 91 VAL B C 1
ATOM 1971 O O . VAL B 1 91 ? -11.719 5.852 11.195 1 90.94 91 VAL B O 1
ATOM 1974 N N . ALA B 1 92 ? -9.484 6.043 10.742 1 89.75 92 ALA B N 1
ATOM 1975 C CA . ALA B 1 92 ? -9.633 5.957 9.289 1 89.75 92 ALA B CA 1
ATOM 1976 C C . ALA B 1 92 ? -9.047 4.652 8.75 1 89.75 92 ALA B C 1
ATOM 1978 O O . ALA B 1 92 ? -7.957 4.242 9.156 1 89.75 92 ALA B O 1
ATOM 1979 N N . LYS B 1 93 ? -9.805 3.992 7.871 1 85.81 93 LYS B N 1
ATOM 1980 C CA . LYS B 1 93 ? -9.367 2.709 7.332 1 85.81 93 LYS B CA 1
ATOM 1981 C C . LYS B 1 93 ? -9.086 2.809 5.836 1 85.81 93 LYS B C 1
ATOM 1983 O O . LYS B 1 93 ? -9.812 3.486 5.105 1 85.81 93 LYS B O 1
ATOM 1988 N N . SER B 1 94 ? -7.938 2.268 5.449 1 79.81 94 SER B N 1
ATOM 1989 C CA . SER B 1 94 ? -7.582 2.146 4.039 1 79.81 94 SER B CA 1
ATOM 1990 C C . SER B 1 94 ? -7.164 0.721 3.697 1 79.81 94 SER B C 1
ATOM 1992 O O . SER B 1 94 ? -6.668 -0.01 4.559 1 79.81 94 SER B O 1
ATOM 1994 N N . GLU B 1 95 ? -7.473 0.425 2.477 1 77.69 95 GLU B N 1
ATOM 1995 C CA . GLU B 1 95 ? -7.059 -0.89 2 1 77.69 95 GLU B CA 1
ATOM 1996 C C . GLU B 1 95 ? -5.934 -0.775 0.975 1 77.69 95 GLU B C 1
ATOM 1998 O O . GLU B 1 95 ? -5.988 0.071 0.08 1 77.69 95 GLU B O 1
ATOM 2003 N N . TYR B 1 96 ? -4.902 -1.505 1.309 1 74.94 96 TYR B N 1
ATOM 2004 C CA . TYR B 1 96 ? -3.777 -1.583 0.383 1 74.94 96 TYR B CA 1
ATOM 2005 C C . TYR B 1 96 ? -3.605 -3 -0.149 1 74.94 96 TYR B C 1
ATOM 2007 O O . TYR B 1 96 ? -3.891 -3.973 0.554 1 74.94 96 TYR B O 1
ATOM 2015 N N . ILE B 1 97 ? -3.254 -3.062 -1.347 1 70.56 97 ILE B N 1
ATOM 2016 C CA . ILE B 1 97 ? -3.062 -4.391 -1.923 1 70.56 97 ILE B CA 1
ATOM 2017 C C . ILE B 1 97 ? -1.576 -4.742 -1.92 1 70.56 97 ILE B C 1
ATOM 2019 O O . ILE B 1 97 ? -0.749 -3.977 -2.422 1 70.56 97 ILE B O 1
ATOM 2023 N N . THR B 1 98 ? -1.238 -5.727 -1.227 1 72.38 98 THR B N 1
ATOM 2024 C CA . THR B 1 98 ? 0.11 -6.285 -1.236 1 72.38 98 THR B CA 1
ATOM 2025 C C . THR B 1 98 ? 0.159 -7.562 -2.066 1 72.38 98 THR B C 1
ATOM 2027 O O . THR B 1 98 ? -0.88 -8.078 -2.482 1 72.38 98 THR B O 1
ATOM 2030 N N . PRO B 1 99 ? 1.321 -8.078 -2.326 1 70.06 99 PRO B N 1
ATOM 2031 C CA . PRO B 1 99 ? 1.405 -9.359 -3.029 1 70.06 99 PRO B CA 1
ATOM 2032 C C . PRO B 1 99 ? 0.633 -10.469 -2.324 1 70.06 99 PRO B C 1
ATOM 2034 O O . PRO B 1 99 ? 0.101 -11.367 -2.98 1 70.06 99 PRO B O 1
ATOM 2037 N N . ALA B 1 100 ? 0.542 -10.406 -1.041 1 71.81 100 ALA B N 1
ATOM 2038 C CA . ALA B 1 100 ? -0.14 -11.43 -0.259 1 71.81 100 ALA B CA 1
ATOM 2039 C C . ALA B 1 100 ? -1.642 -11.172 -0.201 1 71.81 100 ALA B C 1
ATOM 2041 O O . ALA B 1 100 ? -2.408 -12.016 0.267 1 71.81 100 ALA B O 1
ATOM 2042 N N . GLY B 1 101 ? -2.006 -10.047 -0.716 1 74.44 101 GLY B N 1
ATOM 2043 C CA . GLY B 1 101 ? -3.418 -9.711 -0.64 1 74.44 101 GLY B CA 1
ATOM 2044 C C . GLY B 1 101 ? -3.672 -8.359 -0.004 1 74.44 101 GLY B C 1
ATOM 2045 O O . GLY B 1 101 ? -2.736 -7.594 0.235 1 74.44 101 GLY B O 1
ATOM 2046 N N . PRO B 1 102 ? -4.992 -8.117 0.106 1 76.06 102 PRO B N 1
ATOM 2047 C CA . PRO B 1 102 ? -5.355 -6.832 0.708 1 76.06 102 PRO B CA 1
ATOM 2048 C C . PRO B 1 102 ? -4.941 -6.727 2.174 1 76.06 102 PRO B C 1
ATOM 2050 O O . PRO B 1 102 ? -5.008 -7.715 2.91 1 76.06 102 PRO B O 1
ATOM 2053 N N . VAL B 1 103 ? -4.379 -5.656 2.475 1 76.56 103 VAL B N 1
ATOM 2054 C CA . VAL B 1 103 ? -4.016 -5.309 3.844 1 76.56 103 VAL B CA 1
ATOM 2055 C C . VAL B 1 103 ? -4.781 -4.059 4.281 1 76.56 103 VAL B C 1
ATOM 2057 O O . VAL B 1 103 ? -4.91 -3.105 3.512 1 76.56 103 VAL B O 1
ATOM 2060 N N . GLU B 1 104 ? -5.297 -4.18 5.445 1 78.75 104 GLU B N 1
ATOM 2061 C CA . GLU B 1 104 ? -5.984 -3.023 6.008 1 78.75 104 GLU B CA 1
ATOM 2062 C C . GLU B 1 104 ? -5.035 -2.176 6.852 1 78.75 104 GLU B C 1
ATOM 2064 O O . GLU B 1 104 ? -4.355 -2.695 7.742 1 78.75 104 GLU B O 1
ATOM 2069 N N . ILE B 1 105 ? -4.965 -0.973 6.445 1 79.69 105 ILE B N 1
ATOM 2070 C CA . ILE B 1 105 ? -4.211 -0.011 7.242 1 79.69 105 ILE B CA 1
ATOM 2071 C C . ILE B 1 105 ? -5.172 0.905 7.992 1 79.69 105 ILE B C 1
ATOM 2073 O O . ILE B 1 105 ? -6.051 1.523 7.387 1 79.69 105 ILE B O 1
ATOM 2077 N N . THR B 1 106 ? -5.008 0.911 9.266 1 84.88 106 THR B N 1
ATOM 2078 C CA . THR B 1 106 ? -5.855 1.748 10.109 1 84.88 106 THR B CA 1
ATOM 2079 C C . THR B 1 106 ? -5.055 2.898 10.711 1 84.88 106 THR B C 1
ATOM 2081 O O . THR B 1 106 ? -3.961 2.691 11.234 1 84.88 106 THR B O 1
ATOM 2084 N N . VAL B 1 107 ? -5.605 4.105 10.586 1 88.06 107 VAL B N 1
ATOM 2085 C CA . VAL B 1 107 ? -5.008 5.297 11.18 1 88.06 107 VAL B CA 1
ATOM 2086 C C . VAL B 1 107 ? -5.879 5.801 12.328 1 88.06 107 VAL B C 1
ATOM 2088 O O . VAL B 1 107 ? -7.059 6.113 12.125 1 88.06 107 VAL B O 1
ATOM 2091 N N . SER B 1 108 ? -5.309 5.758 13.492 1 90.44 108 SER B N 1
ATOM 2092 C CA . SER B 1 108 ? -5.977 6.328 14.656 1 90.44 108 SER B CA 1
ATOM 2093 C C . SER B 1 108 ? -5.414 7.703 15 1 90.44 108 SER B C 1
ATOM 2095 O O . SER B 1 108 ? -4.258 7.824 15.406 1 90.44 108 SER B O 1
ATOM 2097 N N . SER B 1 109 ? -6.277 8.695 14.812 1 93.06 109 SER B N 1
ATOM 2098 C CA . SER B 1 109 ? -5.848 10.055 15.117 1 93.06 109 SER B CA 1
ATOM 2099 C C . SER B 1 109 ? -5.859 10.305 16.625 1 93.06 109 SER B C 1
ATOM 2101 O O . SER B 1 109 ? -6.863 10.055 17.297 1 93.06 109 SER B O 1
ATOM 2103 N N . LYS B 1 110 ? -4.777 10.82 17.125 1 91.5 110 LYS B N 1
ATOM 2104 C CA . LYS B 1 110 ? -4.66 11.039 18.562 1 91.5 110 LYS B CA 1
ATOM 2105 C C . LYS B 1 110 ? -4.805 12.523 18.906 1 91.5 110 LYS B C 1
ATOM 2107 O O . LYS B 1 110 ? -5.602 12.883 19.766 1 91.5 110 LYS B O 1
ATOM 2112 N N . GLU B 1 111 ? -4.02 13.367 18.188 1 94.19 111 GLU B N 1
ATOM 2113 C CA . GLU B 1 111 ? -3.986 14.789 18.516 1 94.19 111 GLU B CA 1
ATOM 2114 C C . GLU B 1 111 ? -3.766 15.633 17.266 1 94.19 111 GLU B C 1
ATOM 2116 O O . GLU B 1 111 ? -2.996 15.258 16.375 1 94.19 111 GLU B O 1
ATOM 2121 N N . ILE B 1 112 ? -4.473 16.797 17.25 1 96 112 ILE B N 1
ATOM 2122 C CA . ILE B 1 112 ? -4.238 17.828 16.25 1 96 112 ILE B CA 1
ATOM 2123 C C . ILE B 1 112 ? -4.016 19.172 16.922 1 96 112 ILE B C 1
ATOM 2125 O O . ILE B 1 112 ? -4.824 19.594 17.75 1 96 112 ILE B O 1
ATOM 2129 N N . THR B 1 113 ? -2.9 19.75 16.672 1 95.69 113 THR B N 1
ATOM 2130 C CA . THR B 1 113 ? -2.656 21.141 17.031 1 95.69 113 THR B CA 1
ATOM 2131 C C . THR B 1 113 ? -2.447 21.984 15.781 1 95.69 113 THR B C 1
ATOM 2133 O O . THR B 1 113 ? -1.609 21.672 14.938 1 95.69 113 THR B O 1
ATOM 2136 N N . ASP B 1 114 ? -3.266 23 15.68 1 96.75 114 ASP B N 1
ATOM 2137 C CA . ASP B 1 114 ? -3.273 23.812 14.469 1 96.75 114 ASP B CA 1
ATOM 2138 C C . ASP B 1 114 ? -3.303 25.297 14.805 1 96.75 114 ASP B C 1
ATOM 2140 O O . ASP B 1 114 ? -4.293 25.797 15.352 1 96.75 114 ASP B O 1
ATOM 2144 N N . THR B 1 115 ? -2.232 26.031 14.469 1 96.31 115 THR B N 1
ATOM 2145 C CA . THR B 1 115 ? -2.182 27.469 14.656 1 96.31 115 THR B CA 1
ATOM 2146 C C . THR B 1 115 ? -1.992 28.188 13.32 1 96.31 115 THR B C 1
ATOM 2148 O O . THR B 1 115 ? -1.704 29.375 13.289 1 96.31 115 THR B O 1
ATOM 2151 N N . VAL B 1 116 ? -2.117 27.484 12.234 1 95.62 116 VAL B N 1
ATOM 2152 C CA . VAL B 1 116 ? -1.87 28.047 10.906 1 95.62 116 VAL B CA 1
ATOM 2153 C C . VAL B 1 116 ? -2.955 29.062 10.57 1 95.62 116 VAL B C 1
ATOM 2155 O O . VAL B 1 116 ? -4.145 28.75 10.609 1 95.62 116 VAL B O 1
ATOM 2158 N N . SER B 1 117 ? -2.521 30.219 10.281 1 94.25 117 SER B N 1
ATOM 2159 C CA . SER B 1 117 ? -3.41 31.312 9.883 1 94.25 117 SER B CA 1
ATOM 2160 C C . SER B 1 117 ? -2.67 32.344 9.047 1 94.25 117 SER B C 1
ATOM 2162 O O . SER B 1 117 ? -1.535 32.719 9.367 1 94.25 117 SER B O 1
ATOM 2164 N N . GLY B 1 118 ? -3.316 32.781 7.93 1 92.94 118 GLY B N 1
ATOM 2165 C CA . GLY B 1 118 ? -2.75 33.812 7.109 1 92.94 118 GLY B CA 1
ATOM 2166 C C . GLY B 1 118 ? -1.419 33.438 6.484 1 92.94 118 GLY B C 1
ATOM 2167 O O . GLY B 1 118 ? -0.56 34.312 6.281 1 92.94 118 GLY B O 1
ATOM 2168 N N . GLY B 1 119 ? -1.15 32.219 6.391 1 93.75 119 GLY B N 1
ATOM 2169 C CA . GLY B 1 119 ? 0.075 31.766 5.742 1 93.75 119 GLY B CA 1
ATOM 2170 C C . GLY B 1 119 ? 1.232 31.594 6.707 1 93.75 119 GLY B C 1
ATOM 2171 O O . GLY B 1 119 ? 2.393 31.562 6.293 1 93.75 119 GLY B O 1
ATOM 2172 N N . LYS B 1 120 ? 0.881 31.609 7.961 1 95.94 120 LYS B N 1
ATOM 2173 C CA . LYS B 1 120 ? 1.88 31.391 9 1 95.94 120 LYS B CA 1
ATOM 2174 C C . LYS B 1 120 ? 1.354 30.422 10.07 1 95.94 120 LYS B C 1
ATOM 2176 O O . LYS B 1 120 ? 0.142 30.297 10.25 1 95.94 120 LYS B O 1
ATOM 2181 N N . GLY B 1 121 ? 2.33 29.766 10.703 1 96.75 121 GLY B N 1
ATOM 2182 C CA . GLY B 1 121 ? 1.918 28.938 11.828 1 96.75 121 GLY B CA 1
ATOM 2183 C C . GLY B 1 121 ? 2.41 27.516 11.727 1 96.75 121 GLY B C 1
ATOM 2184 O O . GLY B 1 121 ? 3.379 27.234 11.016 1 96.75 121 GLY B O 1
ATOM 2185 N N . ARG B 1 122 ? 1.717 26.688 12.633 1 96.25 122 ARG B N 1
ATOM 2186 C CA . ARG B 1 122 ? 2.182 25.312 12.773 1 96.25 122 ARG B CA 1
ATOM 2187 C C . ARG B 1 122 ? 1.008 24.344 12.875 1 96.25 122 ARG B C 1
ATOM 2189 O O . ARG B 1 122 ? 0.019 24.625 13.555 1 96.25 122 ARG B O 1
ATOM 2196 N N . LEU B 1 123 ? 1.129 23.281 12.125 1 97.31 123 LEU B N 1
ATOM 2197 C CA . LEU B 1 123 ? 0.209 22.156 12.234 1 97.31 123 LEU B CA 1
ATOM 2198 C C . LEU B 1 123 ? 0.938 20.906 12.719 1 97.31 123 LEU B C 1
ATOM 2200 O O . LEU B 1 123 ? 1.974 20.531 12.156 1 97.31 123 LEU B O 1
ATOM 2204 N N . ARG B 1 124 ? 0.427 20.312 13.773 1 95 124 ARG B N 1
ATOM 2205 C CA . ARG B 1 124 ? 0.97 19.062 14.289 1 95 124 ARG B CA 1
ATOM 2206 C C . ARG B 1 124 ? -0.103 17.969 14.344 1 95 124 ARG B C 1
ATOM 2208 O O . ARG B 1 124 ? -1.162 18.172 14.945 1 95 124 ARG B O 1
ATOM 2215 N N . LEU B 1 125 ? 0.109 16.906 13.688 1 94.81 125 LEU B N 1
ATOM 2216 C CA . LEU B 1 125 ? -0.75 15.727 13.68 1 94.81 125 LEU B CA 1
ATOM 2217 C C . LEU B 1 125 ? -0.06 14.539 14.352 1 94.81 125 LEU B C 1
ATOM 2219 O O . LEU B 1 125 ? 1.062 14.18 13.984 1 94.81 125 LEU B O 1
ATOM 2223 N N . VAL B 1 126 ? -0.681 14.008 15.398 1 90.38 126 VAL B N 1
ATOM 2224 C CA . VAL B 1 126 ? -0.198 12.797 16.062 1 90.38 126 VAL B CA 1
ATOM 2225 C C . VAL B 1 126 ? -1.18 11.648 15.82 1 90.38 126 VAL B C 1
ATOM 2227 O O . VAL B 1 126 ? -2.383 11.805 16.047 1 90.38 126 VAL B O 1
ATOM 2230 N N . TYR B 1 127 ? -0.685 10.57 15.359 1 89.62 127 TYR B N 1
ATOM 2231 C CA . TYR B 1 127 ? -1.56 9.453 15.039 1 89.62 127 TYR B CA 1
ATOM 2232 C C . TYR B 1 127 ? -0.817 8.125 15.164 1 89.62 127 TYR B C 1
ATOM 2234 O O . TYR B 1 127 ? 0.416 8.102 15.195 1 89.62 127 TYR B O 1
ATOM 2242 N N . ASP B 1 128 ? -1.597 7.027 15.297 1 83.31 128 ASP B N 1
ATOM 2243 C CA . ASP B 1 128 ? -1.092 5.66 15.234 1 83.31 128 ASP B CA 1
ATOM 2244 C C . ASP B 1 128 ? -1.482 4.992 13.922 1 83.31 128 ASP B C 1
ATOM 2246 O O . ASP B 1 128 ? -2.535 5.293 13.352 1 83.31 128 ASP B O 1
ATOM 2250 N N . ILE B 1 129 ? -0.537 4.188 13.422 1 81.75 129 ILE B N 1
ATOM 2251 C CA . ILE B 1 129 ? -0.837 3.371 12.25 1 81.75 129 ILE B CA 1
ATOM 2252 C C . ILE B 1 129 ? -0.772 1.891 12.625 1 81.75 129 ILE B C 1
ATOM 2254 O O . ILE B 1 129 ? 0.127 1.467 13.352 1 81.75 129 ILE B O 1
ATOM 2258 N N . GLU B 1 130 ? -1.824 1.198 12.297 1 77.81 130 GLU B N 1
ATOM 2259 C CA . GLU B 1 130 ? -1.837 -0.252 12.453 1 77.81 130 GLU B CA 1
ATOM 2260 C C . GLU B 1 130 ? -2.055 -0.954 11.117 1 77.81 130 GLU B C 1
ATOM 2262 O O . GLU B 1 130 ? -2.848 -0.496 10.289 1 77.81 130 GLU B O 1
ATOM 2267 N N . MET B 1 131 ? -1.231 -1.897 10.906 1 74.75 131 MET B N 1
ATOM 2268 C CA . MET B 1 131 ? -1.422 -2.752 9.734 1 74.75 131 MET B CA 1
ATOM 2269 C C . MET B 1 131 ? -1.938 -4.129 10.148 1 74.75 131 MET B C 1
ATOM 2271 O O . MET B 1 131 ? -1.404 -4.746 11.07 1 74.75 131 MET B O 1
ATOM 2275 N N . LYS B 1 132 ? -3.02 -4.406 9.703 1 67.31 132 LYS B N 1
ATOM 2276 C CA . LYS B 1 132 ? -3.566 -5.742 9.93 1 67.31 132 LYS B CA 1
ATOM 2277 C C . LYS B 1 132 ? -3.459 -6.605 8.68 1 67.31 132 LYS B C 1
ATOM 2279 O O . LYS B 1 132 ? -3.729 -6.137 7.57 1 67.31 132 LYS B O 1
ATOM 2284 N N . GLY B 1 133 ? -2.967 -7.871 8.852 1 60.78 133 GLY B N 1
ATOM 2285 C CA . GLY B 1 133 ? -2.973 -8.844 7.773 1 60.78 133 GLY B CA 1
ATOM 2286 C C . GLY B 1 133 ? -1.605 -9.055 7.148 1 60.78 133 GLY B C 1
ATOM 2287 O O . GLY B 1 133 ? -1.45 -9.875 6.242 1 60.78 133 GLY B O 1
ATOM 2288 N N . LEU B 1 134 ? -0.696 -8.062 7.34 1 58.44 134 LEU B N 1
ATOM 2289 C CA . LEU B 1 134 ? 0.584 -8.352 6.703 1 58.44 134 LEU B CA 1
ATOM 2290 C C . LEU B 1 134 ? 1.45 -9.227 7.602 1 58.44 134 LEU B C 1
ATOM 2292 O O . LEU B 1 134 ? 1.773 -8.844 8.727 1 58.44 134 LEU B O 1
ATOM 2296 N N . PHE B 1 135 ? 1.378 -10.5 7.305 1 59.19 135 PHE B N 1
ATOM 2297 C CA . PHE B 1 135 ? 2.213 -11.445 8.031 1 59.19 135 PHE B CA 1
ATOM 2298 C C . PHE B 1 135 ? 3.549 -11.641 7.324 1 59.19 135 PHE B C 1
ATOM 2300 O O . PHE B 1 135 ? 3.59 -11.898 6.117 1 59.19 135 PHE B O 1
ATOM 2307 N N . SER B 1 136 ? 4.613 -11.102 8.008 1 60.19 136 SER B N 1
ATOM 2308 C CA . SER B 1 136 ? 5.996 -11.047 7.547 1 60.19 136 SER B CA 1
ATOM 2309 C C . SER B 1 136 ? 6.531 -12.445 7.246 1 60.19 136 SER B C 1
ATOM 2311 O O . SER B 1 136 ? 7.43 -12.602 6.422 1 60.19 136 SER B O 1
ATOM 2313 N N . HIS B 1 137 ? 5.746 -13.5 7.758 1 63.59 137 HIS B N 1
ATOM 2314 C CA . HIS B 1 137 ? 6.527 -14.727 7.637 1 63.59 137 HIS B CA 1
ATOM 2315 C C . HIS B 1 137 ? 5.766 -15.789 6.855 1 63.59 137 HIS B C 1
ATOM 2317 O O . HIS B 1 137 ? 4.566 -15.977 7.062 1 63.59 137 HIS B O 1
ATOM 2323 N N . LEU B 1 138 ? 6.422 -16.422 5.949 1 71 138 LEU B N 1
ATOM 2324 C CA . LEU B 1 138 ? 6.133 -17.625 5.184 1 71 138 LEU B CA 1
ATOM 2325 C C . LEU B 1 138 ? 4.758 -17.547 4.531 1 71 138 LEU B C 1
ATOM 2327 O O . LEU B 1 138 ? 3.838 -18.266 4.914 1 71 138 LEU B O 1
ATOM 2331 N N . 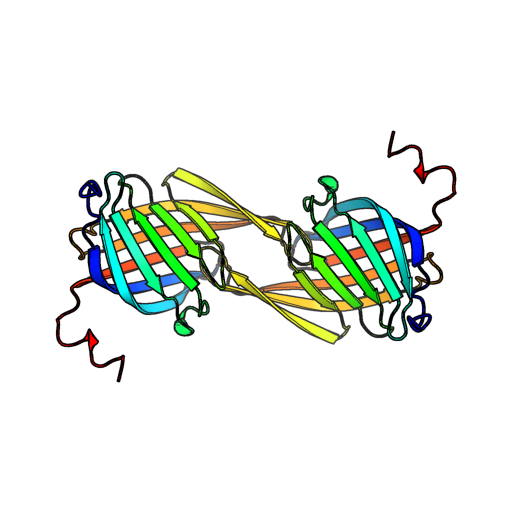ASN B 1 139 ? 4.625 -16.797 3.539 1 81.44 139 ASN B N 1
ATOM 2332 C CA . ASN B 1 139 ? 3.412 -16.703 2.734 1 81.44 139 ASN B CA 1
ATOM 2333 C C . ASN B 1 139 ? 3.445 -17.656 1.553 1 81.44 139 ASN B C 1
ATOM 2335 O O . ASN B 1 139 ? 4.512 -17.938 0.997 1 81.44 139 ASN B O 1
ATOM 2339 N N . GLU B 1 140 ? 2.201 -18.266 1.378 1 86.25 140 GLU B N 1
ATOM 2340 C CA . GLU B 1 140 ? 2.102 -19.188 0.255 1 86.25 140 GLU B CA 1
ATOM 2341 C C . GLU B 1 140 ? 0.932 -18.828 -0.656 1 86.25 140 GLU B C 1
ATOM 2343 O O . GLU B 1 140 ? -0.134 -18.438 -0.18 1 86.25 140 GLU B O 1
ATOM 2348 N N . ILE B 1 141 ? 1.183 -18.953 -1.929 1 89.31 141 ILE B N 1
ATOM 2349 C CA . ILE B 1 141 ? 0.12 -18.969 -2.928 1 89.31 141 ILE B CA 1
ATOM 2350 C C . ILE B 1 141 ? 0.096 -20.312 -3.639 1 89.31 141 ILE B C 1
ATOM 2352 O O . ILE B 1 141 ? 1.121 -20.766 -4.148 1 89.31 141 ILE B O 1
ATOM 2356 N N . ILE B 1 142 ? -1.031 -20.953 -3.553 1 92.75 142 ILE B N 1
ATOM 2357 C CA . ILE B 1 142 ? -1.223 -22.219 -4.23 1 92.75 142 ILE B CA 1
ATOM 2358 C C . ILE B 1 142 ? -2.311 -22.078 -5.293 1 92.75 142 ILE B C 1
ATOM 2360 O O . ILE B 1 142 ? -3.439 -21.688 -4.988 1 92.75 142 ILE B O 1
ATOM 2364 N N . ILE B 1 143 ? -1.973 -22.453 -6.512 1 95.69 143 ILE B N 1
ATOM 2365 C CA . ILE B 1 143 ? -2.922 -22.375 -7.617 1 95.69 143 ILE B CA 1
ATOM 2366 C C . ILE B 1 143 ? -3.121 -23.766 -8.211 1 95.69 143 ILE B C 1
ATOM 2368 O O . ILE B 1 143 ? -2.162 -24.406 -8.664 1 95.69 143 ILE B O 1
ATOM 2372 N N . ASP B 1 144 ? -4.352 -24.172 -8.172 1 95.69 144 ASP B N 1
ATOM 2373 C CA . ASP B 1 144 ? -4.75 -25.406 -8.852 1 95.69 144 ASP B CA 1
ATOM 2374 C C . ASP B 1 144 ? -5.559 -25.109 -10.109 1 95.69 144 ASP B C 1
ATOM 2376 O O . ASP B 1 144 ? -6.488 -24.297 -10.078 1 95.69 144 ASP B O 1
ATOM 2380 N N . VAL B 1 145 ? -5.195 -25.734 -11.141 1 96.12 145 VAL B N 1
ATOM 2381 C CA . VAL B 1 145 ? -5.859 -25.531 -12.422 1 96.12 145 VAL B CA 1
ATOM 2382 C C . VAL B 1 145 ? -6.438 -26.844 -12.93 1 96.12 145 VAL B C 1
ATOM 2384 O O . VAL B 1 145 ? -5.777 -27.875 -12.875 1 96.12 145 VAL B O 1
ATOM 2387 N N . ARG B 1 146 ? -7.684 -26.719 -13.344 1 93 146 ARG B N 1
ATOM 2388 C CA . ARG B 1 146 ? -8.297 -27.875 -13.961 1 93 146 ARG B CA 1
ATOM 2389 C C . ARG B 1 146 ? -9.125 -27.484 -15.188 1 93 146 ARG B C 1
ATOM 2391 O O . ARG B 1 146 ? -9.586 -26.344 -15.289 1 93 146 ARG B O 1
ATOM 2398 N N . GLU B 1 147 ? -9.219 -28.422 -16.188 1 86.62 147 GLU B N 1
ATOM 2399 C CA . GLU B 1 147 ? -10.023 -28.188 -17.375 1 86.62 147 GLU B CA 1
ATOM 2400 C C . GLU B 1 147 ? -11.508 -28.062 -17.031 1 86.62 147 GLU B C 1
ATOM 2402 O O . GLU B 1 147 ? -11.984 -28.703 -16.094 1 86.62 147 GLU B O 1
ATOM 2407 N N . GLU B 1 148 ? -12.102 -26.922 -17.484 1 75.25 148 GLU B N 1
ATOM 2408 C CA . GLU B 1 148 ? -13.539 -26.781 -17.281 1 75.25 148 GLU B CA 1
ATOM 2409 C C . GLU B 1 148 ? -14.32 -27.859 -18.031 1 75.25 148 GLU B C 1
ATOM 2411 O O . GLU B 1 148 ? -13.984 -28.172 -19.172 1 75.25 148 GLU B O 1
ATOM 2416 N N . SER B 1 149 ? -15 -28.703 -17.297 1 61.69 149 SER B N 1
ATOM 2417 C CA . SER B 1 149 ? -15.914 -29.547 -18.062 1 61.69 149 SER B CA 1
ATOM 2418 C C . SER B 1 149 ? -16.984 -28.719 -18.75 1 61.69 149 SER B C 1
ATOM 2420 O O . SER B 1 149 ? -17.344 -27.641 -18.281 1 61.69 149 SER B O 1
ATOM 2422 N N . GLU B 1 150 ? -17.328 -28.812 -20.047 1 53.59 150 GLU B N 1
ATOM 2423 C CA . GLU B 1 150 ? -18.359 -28.172 -20.844 1 53.59 150 GLU B CA 1
ATOM 2424 C C . GLU B 1 150 ? -19.562 -27.781 -19.969 1 53.59 150 GLU B C 1
ATOM 2426 O O . GLU B 1 150 ? -20.219 -26.781 -20.234 1 53.59 150 GLU B O 1
ATOM 2431 N N . THR B 1 151 ? -20.031 -28.516 -19.156 1 51.84 151 THR B N 1
ATOM 2432 C CA . THR B 1 151 ? -21.297 -28.359 -18.453 1 51.84 151 THR B CA 1
ATOM 2433 C C . THR B 1 151 ? -21.172 -27.328 -17.328 1 51.84 151 THR B C 1
ATOM 2435 O O . THR B 1 151 ? -22.172 -26.719 -16.922 1 51.84 151 THR B O 1
ATOM 2438 N N . SER B 1 152 ? -20.172 -27.094 -16.781 1 50.62 152 SER B N 1
ATOM 2439 C CA . SER B 1 152 ? -20.047 -26.297 -15.555 1 50.62 152 SER B CA 1
ATOM 2440 C C . SER B 1 152 ? -19.984 -24.812 -15.859 1 50.62 152 SER B C 1
ATOM 2442 O O . SER B 1 152 ? -20.016 -23.984 -14.938 1 50.62 152 SER B O 1
ATOM 2444 N N . TRP B 1 153 ? -19.672 -24.438 -17.016 1 49.38 153 TRP B N 1
ATOM 2445 C CA . TRP B 1 153 ? -19.562 -23 -17.297 1 49.38 153 TRP B CA 1
ATOM 2446 C C . TRP B 1 153 ? -20.938 -22.344 -17.281 1 49.38 153 TRP B C 1
ATOM 2448 O O . TRP B 1 153 ? -21.062 -21.172 -16.953 1 49.38 153 TRP B O 1
ATOM 2458 N N . LYS B 1 154 ? -21.891 -23 -17.828 1 50.5 154 LYS B N 1
ATOM 2459 C CA . LYS B 1 154 ? -23.203 -22.391 -18.031 1 50.5 154 LYS B CA 1
ATOM 2460 C C . LYS B 1 154 ? -23.891 -22.109 -16.688 1 50.5 154 LYS B C 1
ATOM 2462 O O . LYS B 1 154 ? -24.891 -21.391 -16.641 1 50.5 154 LYS B O 1
ATOM 2467 N N . SER B 1 155 ? -23.562 -22.812 -15.758 1 45.84 155 SER B N 1
ATOM 2468 C CA . SER B 1 155 ? -24.438 -22.656 -14.602 1 45.84 155 SER B CA 1
ATOM 2469 C C . SER B 1 155 ? -24.188 -21.344 -13.883 1 45.84 155 SER B C 1
ATOM 2471 O O . SER B 1 155 ? -24.984 -20.922 -13.039 1 45.84 155 SER B O 1
ATOM 2473 N N . GLU B 1 156 ? -22.875 -20.891 -13.75 1 43.12 156 GLU B N 1
ATOM 2474 C CA . GLU B 1 156 ? -22.719 -19.734 -12.875 1 43.12 156 GLU B CA 1
ATOM 2475 C C . GLU B 1 156 ? -23.109 -18.453 -13.609 1 43.12 156 GLU B C 1
ATOM 2477 O O . GLU B 1 156 ? -23.141 -17.375 -13 1 43.12 156 GLU B O 1
ATOM 2482 N N . LYS B 1 157 ? -23.344 -18.453 -14.891 1 45.09 157 LYS B N 1
ATOM 2483 C CA . LYS B 1 157 ? -23.797 -17.25 -15.578 1 45.09 157 LYS B CA 1
ATOM 2484 C C . LYS B 1 157 ? -25.312 -17.094 -15.484 1 45.09 157 LYS B C 1
ATOM 2486 O O . LYS B 1 157 ? -25.875 -16.125 -15.969 1 45.09 157 LYS B O 1
ATOM 2491 N N . ASN B 1 158 ? -26.094 -18.156 -15.242 1 34.09 158 ASN B N 1
ATOM 2492 C CA . ASN B 1 158 ? -27.531 -17.938 -15.117 1 34.09 158 ASN B CA 1
ATOM 2493 C C . ASN B 1 158 ? -27.922 -17.578 -13.695 1 34.09 158 ASN B C 1
ATOM 2495 O O . ASN B 1 158 ? -27.5 -18.234 -12.742 1 34.09 158 ASN B O 1
#

Sequence (316 aa):
MFEEGRGTVEKQVMIRCKSIQRDERGKAEEVVLETPGVYGEDEDCRYLTYEETSLSGMEGTTTTIRMYGDHVTLSRQGSFLQETEYRPGTVAKSEYITPAGPVEITVSSKEITDTVSGGKGRLRLVYDIEMKGLFSHLNEIIIDVREESETSWKSEKNMFEEGRGTVEKQVMIRCKSIQRDERGKAEEVVLETPGVYGEDEDCRYLTYEETSLSGMEGTTTTIRMYGDHVTLSRQGSFLQETEYRPGTVAKSEYITPAGPVEITVSSKEITDTVSGGKGRLRLVYDIEMKGLFSHLNEIIIDVREESETSWKSEKN

Radius of gyration: 24.3 Å; Cα contacts (8 Å, |Δi|>4): 803; chains: 2; bounding box: 45×68×67 Å

Foldseek 3Di:
DPPPPQDWDKDKAKDKDKDWDADPVGDIDIQIDIFIWMWTDDPAWIKIKTADDVSVPQHQKIWMWTGRPQKIWIAIDGPDGDIDIAGAPDKDWDWDQDPLGIKIKIKHWHDWDWDDDPRDDDIDTDIDIDIPDDDPDDGDDDDDDDDDDPPPVPPVVD/DPPPPQDWDKDKAKDWDKDWDADPVGDIDIQIDIFIWMWTDDPAWIKIKTADDVSVPQHQKIWMWTGRPQKIWIAIDGPDGDIDIAGAPDKDWDWDQDPLGIKIKIKHWHDWDWDDDPRDDDIDTDIDIDIPDDDPDDGDDDDDDDDDDPPPVPPVVD

pLDDT: mean 82.82, std 16.93, range [23.38, 97.81]

Nearest PDB structures (foldseek):
  1r0u-assembly1_A  TM=8.373E-01  e=1.948E-05  Bacillus subtilis
  5o1r-assembly1_A  TM=3.912E-01  e=2.362E+00  Neisseria meningitidis
  2lfu-assembly1_A  TM=3.414E-01  e=2.033E+00  Neisseria meningitidis
  6cuj-assembly1_A  TM=3.354E-01  e=3.353E+00  Neisseria meningitidis
  6cuj-assembly1_B  TM=4.064E-01  e=6.755E+00  Neisseria meningitidis

Solvent-accessible surface area (backbone atoms only — not comparable to full-atom values): 16745 Å² total; per-residue (Å²): 131,86,72,87,61,95,70,61,56,67,41,68,20,34,35,35,39,36,36,38,36,18,42,97,85,60,56,72,47,76,43,71,41,75,39,64,29,36,26,35,40,58,97,74,34,37,37,39,38,35,62,42,38,71,76,63,65,40,49,65,16,38,40,35,39,36,42,54,86,73,37,36,37,42,37,34,42,69,75,40,79,46,77,47,64,39,33,63,86,38,75,35,79,45,81,41,79,47,96,92,35,60,24,42,37,36,37,36,23,63,43,78,46,77,60,62,52,98,44,29,38,37,37,38,41,33,29,32,39,43,73,45,77,78,38,51,45,64,30,33,42,37,37,40,36,34,67,54,60,84,73,66,62,63,57,78,76,102,130,86,72,88,58,94,70,60,58,66,41,68,21,36,34,36,40,36,36,39,36,18,42,97,85,60,55,71,47,75,41,71,40,76,36,64,28,38,25,34,40,56,98,73,33,38,35,39,36,37,61,44,37,71,76,64,65,40,50,66,16,38,40,35,40,36,43,54,87,76,36,36,36,41,37,33,41,67,76,41,79,45,79,46,63,40,32,62,85,37,75,36,79,44,80,41,80,49,96,89,35,61,25,44,36,36,36,36,25,65,43,77,46,76,58,62,53,97,43,29,39,38,38,37,41,34,26,31,39,42,75,45,78,78,40,50,43,63,30,34,41,38,38,40,36,35,66,54,59,85,73,65,62,62,59,77,76,103